Protein AF-0000000080983058 (afdb_homodimer)

Structure (mmCIF, N/CA/C/O backbone):
data_AF-0000000080983058-model_v1
#
loop_
_entity.id
_entity.type
_entity.pdbx_description
1 polymer Interleukin-17C
#
loop_
_atom_site.group_PDB
_atom_site.id
_atom_site.type_symbol
_atom_site.label_atom_id
_atom_site.label_alt_id
_atom_site.label_comp_id
_atom_site.label_asym_id
_atom_site.label_entity_id
_atom_site.label_seq_id
_atom_site.pdbx_PDB_ins_code
_atom_site.Cartn_x
_atom_site.Cartn_y
_atom_site.Cartn_z
_atom_site.occupancy
_atom_site.B_iso_or_equiv
_atom_site.auth_seq_id
_atom_site.auth_comp_id
_atom_site.auth_asym_id
_atom_site.auth_atom_id
_atom_site.pdbx_PDB_model_num
ATOM 1 N N . MET A 1 1 ? -6.723 19.328 11.695 1 56.16 1 MET A N 1
ATOM 2 C CA . MET A 1 1 ? -5.469 19.781 12.289 1 56.16 1 MET A CA 1
ATOM 3 C C . MET A 1 1 ? -5.215 21.25 11.945 1 56.16 1 MET A C 1
ATOM 5 O O . MET A 1 1 ? -5.34 21.656 10.789 1 56.16 1 MET A O 1
ATOM 9 N N . GLY A 1 2 ? -4.922 21.938 13.117 1 60.53 2 GLY A N 1
ATOM 10 C CA . GLY A 1 2 ? -4.457 23.312 13.102 1 60.53 2 GLY A CA 1
ATOM 11 C C . GLY A 1 2 ? -5.23 24.203 12.141 1 60.53 2 GLY A C 1
ATOM 12 O O . GLY A 1 2 ? -6.164 23.734 11.484 1 60.53 2 GLY A O 1
ATOM 13 N N . CYS A 1 3 ? -5.297 25.484 12.32 1 64.31 3 CYS A N 1
ATOM 14 C CA . CYS A 1 3 ? -5.867 26.484 11.422 1 64.31 3 CYS A CA 1
ATOM 15 C C . CYS A 1 3 ? -4.785 27.125 10.562 1 64.31 3 CYS A C 1
ATOM 17 O O . CYS A 1 3 ? -3.77 27.594 11.078 1 64.31 3 CYS A O 1
ATOM 19 N N . PHE A 1 4 ? -4.852 26.812 9.156 1 60.16 4 PHE A N 1
ATOM 20 C CA . PHE A 1 4 ? -3.838 27.25 8.211 1 60.16 4 PHE A CA 1
ATOM 21 C C . PHE A 1 4 ? -4.387 28.344 7.297 1 60.16 4 PHE A C 1
ATOM 23 O O . PHE A 1 4 ? -5.59 28.391 7.031 1 60.16 4 PHE A O 1
ATOM 30 N N . SER A 1 5 ? -3.377 29.328 7.23 1 56.16 5 SER A N 1
ATOM 31 C CA . SER A 1 5 ? -3.807 30.344 6.277 1 56.16 5 SER A CA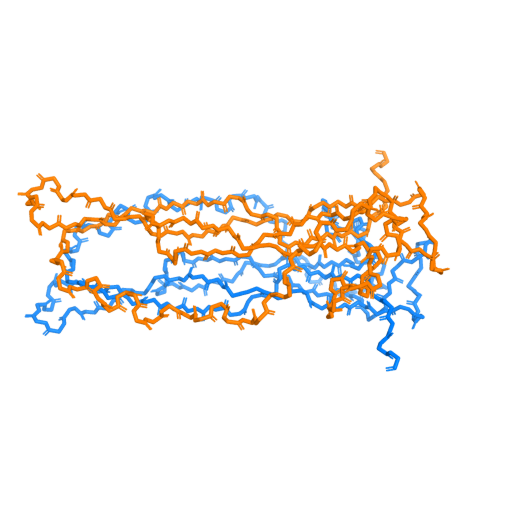 1
ATOM 32 C C . SER A 1 5 ? -3.83 29.797 4.855 1 56.16 5 SER A C 1
ATOM 34 O O . SER A 1 5 ? -3.125 28.828 4.543 1 56.16 5 SER A O 1
ATOM 36 N N . LYS A 1 6 ? -4.738 30.172 4.016 1 50.81 6 LYS A N 1
ATOM 37 C CA . LYS A 1 6 ? -4.977 29.812 2.621 1 50.81 6 LYS A CA 1
ATOM 38 C C . LYS A 1 6 ? -3.672 29.766 1.834 1 50.81 6 LYS A C 1
ATOM 40 O O . LYS A 1 6 ? -3.496 28.906 0.96 1 50.81 6 LYS A O 1
ATOM 45 N N . ALA A 1 7 ? -2.848 30.688 1.971 1 47.44 7 ALA A N 1
ATOM 46 C CA . ALA A 1 7 ? -1.615 30.766 1.191 1 47.44 7 ALA A CA 1
ATOM 47 C C . ALA A 1 7 ? -0.77 29.5 1.364 1 47.44 7 ALA A C 1
ATOM 49 O O . ALA A 1 7 ? -0.064 29.094 0.442 1 47.44 7 ALA A O 1
ATOM 50 N N . HIS A 1 8 ? -0.932 28.984 2.344 1 48.19 8 HIS A N 1
ATOM 51 C CA . HIS A 1 8 ? -0.098 27.828 2.666 1 48.19 8 HIS A CA 1
ATOM 52 C C . HIS A 1 8 ? -0.498 26.609 1.842 1 48.19 8 HIS A C 1
ATOM 54 O O . HIS A 1 8 ? 0.356 25.797 1.456 1 48.19 8 HIS A O 1
ATOM 60 N N . ASN A 1 9 ? -1.693 26.562 1.342 1 47.16 9 ASN A N 1
ATOM 61 C CA . ASN A 1 9 ? -2.219 25.438 0.566 1 47.16 9 ASN A CA 1
ATOM 62 C C . ASN A 1 9 ? -1.492 25.297 -0.768 1 47.16 9 ASN A C 1
ATOM 64 O O . ASN A 1 9 ? -1.333 24.188 -1.274 1 47.16 9 ASN A O 1
ATOM 68 N N . LYS A 1 10 ? -1.111 26.469 -1.245 1 45.97 10 LYS A N 1
ATOM 69 C CA . LYS A 1 10 ? -0.5 26.375 -2.568 1 45.97 10 LYS A CA 1
ATOM 70 C C . LYS A 1 10 ? 0.662 25.391 -2.57 1 45.97 10 LYS A C 1
ATOM 72 O O . LYS A 1 10 ? 0.903 24.703 -3.57 1 45.97 10 LYS A O 1
ATOM 77 N N . LEU A 1 11 ? 1.187 25.359 -1.518 1 44.47 11 LEU A N 1
ATOM 78 C CA . LEU A 1 11 ? 2.377 24.516 -1.507 1 44.47 11 LEU A CA 1
ATOM 79 C C . LEU A 1 11 ? 1.998 23.031 -1.449 1 44.47 11 LEU A C 1
ATOM 81 O O . LEU A 1 11 ? 2.645 22.203 -2.084 1 44.47 11 LEU A O 1
ATOM 85 N N . LEU A 1 12 ? 0.826 22.906 -0.839 1 50.78 12 LEU A N 1
ATOM 86 C CA . LEU A 1 12 ? 0.422 21.5 -0.797 1 50.78 12 LEU A CA 1
ATOM 87 C C . LEU A 1 12 ? 0.278 20.938 -2.205 1 50.78 12 LEU A C 1
ATOM 89 O O . LEU A 1 12 ? 0.634 19.781 -2.453 1 50.78 12 LEU A O 1
ATOM 93 N N . ASP A 1 13 ? -0.267 21.75 -3.021 1 45.47 13 ASP A N 1
ATOM 94 C CA . ASP A 1 13 ? -0.543 21.328 -4.391 1 45.47 13 ASP A CA 1
ATOM 95 C C . ASP A 1 13 ? 0.752 21.078 -5.16 1 45.47 13 ASP A C 1
ATOM 97 O O . ASP A 1 13 ? 0.791 20.25 -6.066 1 45.47 13 ASP A O 1
ATOM 101 N N . ALA A 1 14 ? 1.687 21.844 -4.797 1 42.19 14 ALA A N 1
ATOM 102 C CA . ALA A 1 14 ? 2.889 21.797 -5.625 1 42.19 14 ALA A CA 1
ATOM 103 C C . ALA A 1 14 ? 3.646 20.484 -5.438 1 42.19 14 ALA A C 1
ATOM 105 O O . ALA A 1 14 ? 4.398 20.078 -6.32 1 42.19 14 ALA A O 1
ATOM 106 N N . PHE A 1 15 ? 3.613 20.062 -4.406 1 43.03 15 PHE A N 1
ATOM 107 C CA . PHE A 1 15 ? 4.453 18.891 -4.219 1 43.03 15 PHE A CA 1
ATOM 108 C C . PHE A 1 15 ? 3.672 17.609 -4.516 1 43.03 15 PHE A C 1
ATOM 110 O O . PHE A 1 15 ? 4.066 16.531 -4.094 1 43.03 15 PHE A O 1
ATOM 117 N N . LEU A 1 16 ? 2.617 17.812 -5.246 1 45.28 16 LEU A N 1
ATOM 118 C CA . LEU A 1 16 ? 1.822 16.656 -5.648 1 45.28 16 LEU A CA 1
ATOM 119 C C . LEU A 1 16 ? 2.678 15.641 -6.402 1 45.28 16 LEU A C 1
ATOM 121 O O . LEU A 1 16 ? 3.287 15.969 -7.422 1 45.28 16 LEU A O 1
ATOM 125 N N . PRO A 1 17 ? 3.389 14.859 -5.848 1 42.59 17 PRO A N 1
ATOM 126 C CA . PRO A 1 17 ? 4.004 13.945 -6.805 1 42.59 17 PRO A CA 1
ATOM 127 C C . PRO A 1 17 ? 3.08 13.594 -7.969 1 42.59 17 PRO A C 1
ATOM 129 O O . PRO A 1 17 ? 1.857 13.562 -7.805 1 42.59 17 PRO A O 1
ATOM 132 N N . HIS A 1 18 ? 3.393 14.125 -9.125 1 38.09 18 HIS A N 1
ATOM 133 C CA . HIS A 1 18 ? 2.793 13.672 -10.383 1 38.09 18 HIS A CA 1
ATOM 134 C C . HIS A 1 18 ? 2.646 12.156 -10.406 1 38.09 18 HIS A C 1
ATOM 136 O O . HIS A 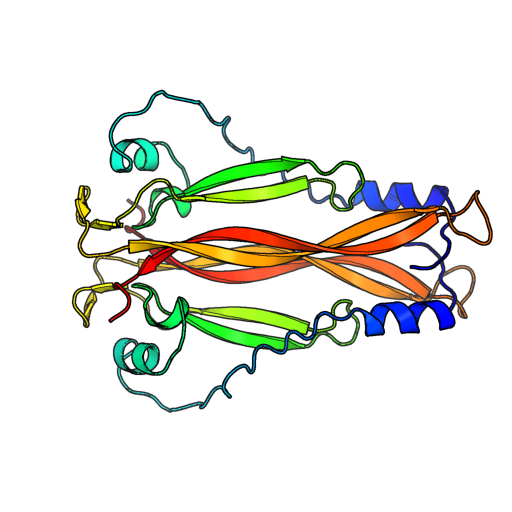1 18 ? 3.619 11.43 -10.188 1 38.09 18 HIS A O 1
ATOM 142 N N . ALA A 1 19 ? 1.569 11.703 -9.914 1 41.16 19 ALA A N 1
ATOM 143 C CA . ALA A 1 19 ? 1.213 10.336 -10.281 1 41.16 19 ALA A CA 1
ATOM 144 C C . ALA A 1 19 ? 1.606 10.039 -11.727 1 41.16 19 ALA A C 1
ATOM 146 O O . ALA A 1 19 ? 0.752 10.008 -12.617 1 41.16 19 ALA A O 1
ATOM 147 N N . GLY A 1 20 ? 2.605 10.758 -12.234 1 36.44 20 GLY A N 1
ATOM 148 C CA . GLY A 1 20 ? 2.736 10.727 -13.688 1 36.44 20 GLY A CA 1
ATOM 149 C C . GLY A 1 20 ? 2.949 9.336 -14.242 1 36.44 20 GLY A C 1
ATOM 150 O O . GLY A 1 20 ? 3.475 9.172 -15.344 1 36.44 20 GLY A O 1
ATOM 151 N N . HIS A 1 21 ? 3.033 8.344 -13.312 1 39.44 21 HIS A N 1
ATOM 152 C CA . HIS A 1 21 ? 3.266 7.312 -14.32 1 39.44 21 HIS A CA 1
ATOM 153 C C . HIS A 1 21 ? 2.08 7.195 -15.266 1 39.44 21 HIS A C 1
ATOM 155 O O . HIS A 1 21 ? 0.926 7.293 -14.844 1 39.44 21 HIS A O 1
ATOM 161 N N . PRO A 1 22 ? 2.285 7.574 -16.484 1 36.53 22 PRO A N 1
ATOM 162 C CA . PRO A 1 22 ? 1.248 7.414 -17.516 1 36.53 22 PRO A CA 1
ATOM 163 C C . PRO A 1 22 ? 0.438 6.133 -17.328 1 36.53 22 PRO A C 1
ATOM 165 O O . PRO A 1 22 ? 1.013 5.051 -17.172 1 36.53 22 PRO A O 1
ATOM 168 N N . HIS A 1 23 ? -0.626 6.285 -16.609 1 43.47 23 HIS A N 1
ATOM 169 C CA . HIS A 1 23 ? -1.515 5.133 -16.5 1 43.47 23 HIS A CA 1
ATOM 170 C C . HIS A 1 23 ? -2.104 4.77 -17.859 1 43.47 23 HIS A C 1
ATOM 172 O O . HIS A 1 23 ? -2.662 5.625 -18.547 1 43.47 23 HIS A O 1
ATOM 178 N N . PRO A 1 24 ? -1.69 3.846 -18.453 1 41.09 24 PRO A N 1
ATOM 179 C CA . PRO A 1 24 ? -2.449 3.568 -19.672 1 41.09 24 PRO A CA 1
ATOM 180 C C . PRO A 1 24 ? -3.955 3.518 -19.438 1 41.09 24 PRO A C 1
ATOM 182 O O . PRO A 1 24 ? -4.398 3.188 -18.328 1 41.09 24 PRO A O 1
ATOM 185 N N . LYS A 1 25 ? -4.758 4.348 -20.109 1 40.5 25 LYS A N 1
ATOM 186 C CA . LYS A 1 25 ? -6.211 4.352 -20.219 1 40.5 25 LYS A CA 1
ATOM 187 C C . LYS A 1 25 ? -6.781 2.947 -20.047 1 40.5 25 LYS A C 1
ATOM 189 O O . LYS A 1 25 ? -6.27 1.986 -20.625 1 40.5 25 LYS A O 1
ATOM 194 N N . ALA A 1 26 ? -7.637 2.877 -19.016 1 42.47 26 ALA A N 1
ATOM 195 C CA . ALA A 1 26 ? -8.414 1.647 -18.875 1 42.47 26 ALA A CA 1
ATOM 196 C C . ALA A 1 26 ? -9.117 1.297 -20.188 1 42.47 26 ALA A C 1
ATOM 198 O O . ALA A 1 26 ? -9.992 2.037 -20.641 1 42.47 26 ALA A O 1
ATOM 199 N N . THR A 1 27 ? -8.641 0.9 -21.172 1 40.28 27 THR A N 1
ATOM 200 C CA . THR A 1 27 ? -9.5 0.472 -22.266 1 40.28 27 THR A CA 1
ATOM 201 C C . THR A 1 27 ? -10.461 -0.623 -21.812 1 40.28 27 THR A C 1
ATOM 203 O O . THR A 1 27 ? -10.055 -1.554 -21.109 1 40.28 27 THR A O 1
ATOM 206 N N . GLY A 1 28 ? -11.719 -0.176 -21.312 1 39.56 28 GLY A N 1
ATOM 207 C CA . GLY A 1 28 ? -12.828 -1.09 -21.094 1 39.56 28 GLY A CA 1
ATOM 208 C C . GLY A 1 28 ? -12.836 -2.258 -22.062 1 39.56 28 GLY A C 1
ATOM 209 O O . GLY A 1 28 ? -13.734 -2.373 -22.906 1 39.56 28 GLY A O 1
ATOM 210 N N . HIS A 1 29 ? -11.852 -2.688 -22.531 1 41.66 29 HIS A N 1
ATOM 211 C CA . HIS A 1 29 ? -12.125 -3.74 -23.5 1 41.66 29 HIS A CA 1
ATOM 212 C C . HIS A 1 29 ? -13.023 -4.82 -22.906 1 41.66 29 HIS A C 1
ATOM 214 O O . HIS A 1 29 ? -12.953 -5.094 -21.703 1 41.66 29 HIS A O 1
ATOM 220 N N . SER A 1 30 ? -14.414 -4.996 -23.156 1 45.97 30 SER A N 1
ATOM 221 C CA . SER A 1 30 ? -15.18 -6.238 -23.109 1 45.97 30 SER A CA 1
ATOM 222 C C . SER A 1 30 ? -14.258 -7.453 -23.031 1 45.97 30 SER A C 1
ATOM 224 O O . SER A 1 30 ? -14.109 -8.195 -24 1 45.97 30 SER A O 1
ATOM 226 N N . ALA A 1 31 ? -13.266 -7.406 -22.516 1 49.81 31 ALA A N 1
ATOM 227 C CA . ALA A 1 31 ? -12.219 -8.414 -22.719 1 49.81 31 ALA A CA 1
ATOM 228 C C . ALA A 1 31 ? -12.75 -9.812 -22.438 1 49.81 31 ALA A C 1
ATOM 230 O O . ALA A 1 31 ? -13.719 -9.984 -21.688 1 49.81 31 ALA A O 1
ATOM 231 N N . ASP A 1 32 ? -12.242 -10.914 -23.109 1 61.97 32 ASP A N 1
ATOM 232 C CA . ASP A 1 32 ? -11.648 -12.242 -23.109 1 61.97 32 ASP A CA 1
ATOM 233 C C . ASP A 1 32 ? -11.18 -12.641 -21.703 1 61.97 32 ASP A C 1
ATOM 235 O O . ASP A 1 32 ? -11.25 -11.836 -20.781 1 61.97 32 ASP A O 1
ATOM 239 N N . SER A 1 33 ? -10.648 -13.734 -21.438 1 87.44 33 SER A N 1
ATOM 240 C CA . SER A 1 33 ? -10.148 -14.414 -20.25 1 87.44 33 SER A CA 1
ATOM 241 C C . SER A 1 33 ? -9.25 -13.5 -19.422 1 87.44 33 SER A C 1
ATOM 243 O O . SER A 1 33 ? -8.672 -12.547 -19.953 1 87.44 33 SER A O 1
ATOM 245 N N . CYS A 1 34 ? -9.453 -13.516 -18.078 1 92.25 34 CYS A N 1
ATOM 246 C CA . CYS A 1 34 ? -8.625 -12.695 -17.203 1 92.25 34 CYS A CA 1
ATOM 247 C C . CYS A 1 34 ? -7.152 -12.781 -17.594 1 92.25 34 CYS A C 1
ATOM 249 O O . CYS A 1 34 ? -6.414 -11.805 -17.484 1 92.25 34 CYS A O 1
ATOM 251 N N . GLU A 1 35 ? -6.855 -13.992 -18.156 1 89.5 35 GLU A N 1
ATOM 252 C CA . GLU A 1 35 ? -5.469 -14.141 -18.578 1 89.5 35 GLU A CA 1
ATOM 253 C C . GLU A 1 35 ? -5.16 -13.25 -19.781 1 89.5 35 GLU A C 1
ATOM 255 O O . GLU A 1 35 ? -4.066 -12.688 -19.891 1 89.5 35 GLU A O 1
ATOM 260 N N . LYS A 1 36 ? -6.094 -13.086 -20.688 1 90 36 LYS A N 1
ATOM 261 C CA . LYS A 1 36 ? -5.902 -12.195 -21.828 1 90 36 LYS A CA 1
ATOM 262 C C . LYS A 1 36 ? -5.832 -10.742 -21.375 1 90 36 LYS A C 1
ATOM 264 O O . LYS A 1 36 ? -5.023 -9.969 -21.906 1 90 36 LYS A O 1
ATOM 269 N N . ALA A 1 37 ? -6.715 -10.453 -20.438 1 89.44 37 ALA A N 1
ATOM 270 C CA . ALA A 1 37 ? -6.691 -9.094 -19.906 1 89.44 37 ALA A CA 1
ATOM 271 C C . ALA A 1 37 ? -5.34 -8.781 -19.266 1 89.44 37 ALA A C 1
ATOM 273 O O . ALA A 1 37 ? -4.824 -7.668 -19.406 1 89.44 37 ALA A O 1
ATOM 274 N N . ALA A 1 38 ? -4.742 -9.742 -18.625 1 91.12 38 ALA A N 1
ATOM 275 C CA . ALA A 1 38 ? -3.461 -9.555 -17.953 1 91.12 38 ALA A CA 1
ATOM 276 C C . ALA A 1 38 ? -2.35 -9.25 -18.953 1 91.12 38 ALA A C 1
ATOM 278 O O . ALA A 1 38 ? -1.418 -8.5 -18.656 1 91.12 38 ALA A O 1
ATOM 279 N N . GLN A 1 39 ? -2.457 -9.758 -20.062 1 88.81 39 GLN A N 1
ATOM 280 C CA . GLN A 1 39 ? -1.425 -9.609 -21.094 1 88.81 39 GLN A CA 1
ATOM 281 C C . GLN A 1 39 ? -1.348 -8.164 -21.578 1 88.81 39 GLN A C 1
ATOM 283 O O . GLN A 1 39 ? -0.325 -7.742 -22.125 1 88.81 39 GLN A O 1
ATOM 288 N N . SER A 1 40 ? -2.451 -7.48 -21.406 1 87.81 40 SER A N 1
ATOM 289 C CA . SER A 1 40 ? -2.49 -6.102 -21.875 1 87.81 40 SER A CA 1
ATOM 290 C C . SER A 1 40 ? -1.879 -5.152 -20.844 1 87.81 40 SER A C 1
ATOM 292 O O . SER A 1 40 ? -1.703 -3.963 -21.109 1 87.81 40 SER A O 1
ATOM 294 N N . LEU A 1 41 ? -1.64 -5.66 -19.734 1 87.38 41 LEU A N 1
ATOM 295 C CA . LEU A 1 41 ? -1.104 -4.824 -18.672 1 87.38 41 LEU A CA 1
ATOM 296 C C . LEU A 1 41 ? 0.421 -4.82 -18.688 1 87.38 41 LEU A C 1
ATOM 298 O O . LEU A 1 41 ? 1.038 -5.691 -19.312 1 87.38 41 LEU A O 1
ATOM 302 N N . SER A 1 42 ? 0.864 -3.742 -18.219 1 76.69 42 SER A N 1
ATOM 303 C CA . SER A 1 42 ? 2.309 -3.578 -18.109 1 76.69 42 SER A CA 1
ATOM 304 C C . SER A 1 42 ? 2.762 -3.711 -16.656 1 76.69 42 SER A C 1
ATOM 306 O O . SER A 1 42 ? 1.935 -3.742 -15.742 1 76.69 42 SER A O 1
ATOM 308 N N . HIS A 1 43 ? 4.039 -3.986 -16.531 1 86.06 43 HIS A N 1
ATOM 309 C CA . HIS A 1 43 ? 4.734 -3.957 -15.25 1 86.06 43 HIS A CA 1
ATOM 310 C C . HIS A 1 43 ? 4.391 -5.184 -14.406 1 86.06 43 HIS A C 1
ATOM 312 O O . HIS A 1 43 ? 4.297 -6.293 -14.93 1 86.06 43 HIS A O 1
ATOM 318 N N . ILE A 1 44 ? 4.461 -5.051 -13.164 1 93.31 44 ILE A N 1
ATOM 319 C CA . ILE A 1 44 ? 4.359 -6.145 -12.203 1 93.31 44 ILE A CA 1
ATOM 320 C C . ILE A 1 44 ? 2.928 -6.68 -12.18 1 93.31 44 ILE A C 1
ATOM 322 O O . ILE A 1 44 ? 2.711 -7.883 -12.039 1 93.31 44 ILE A O 1
ATOM 326 N N . SER A 1 45 ? 1.943 -5.852 -12.445 1 94.88 45 SER A N 1
ATOM 327 C CA . SER A 1 45 ? 0.539 -6.234 -12.344 1 94.88 45 SER A CA 1
ATOM 328 C C . SER A 1 45 ? 0.156 -7.215 -13.453 1 94.88 45 SER A C 1
ATOM 330 O O . SER A 1 45 ? -0.674 -8.102 -13.242 1 94.88 45 SER A O 1
ATOM 332 N N . GLY A 1 46 ? 0.767 -7.055 -14.578 1 94.12 46 GLY A N 1
ATOM 333 C CA . GLY A 1 46 ? 0.488 -7.922 -15.711 1 94.12 46 GLY A CA 1
ATOM 334 C C . GLY A 1 46 ? 1.253 -9.234 -15.664 1 94.12 46 GLY A C 1
ATOM 335 O O . GLY A 1 46 ? 0.811 -10.234 -16.219 1 94.12 46 GLY A O 1
ATOM 336 N N . ARG A 1 47 ? 2.344 -9.242 -15.078 1 95.88 47 ARG A N 1
ATOM 337 C CA . ARG A 1 47 ? 3.189 -10.43 -14.977 1 95.88 47 ARG A CA 1
ATOM 338 C C . ARG A 1 47 ? 2.809 -11.266 -13.758 1 95.88 47 ARG A C 1
ATOM 340 O O . ARG A 1 47 ? 3.248 -12.414 -13.625 1 95.88 47 ARG A O 1
ATOM 347 N N . SER A 1 48 ? 2.043 -10.688 -12.883 1 97.5 48 SER A N 1
ATOM 348 C CA . SER A 1 48 ? 1.645 -11.375 -11.656 1 97.5 48 SER A CA 1
ATOM 349 C C . SER A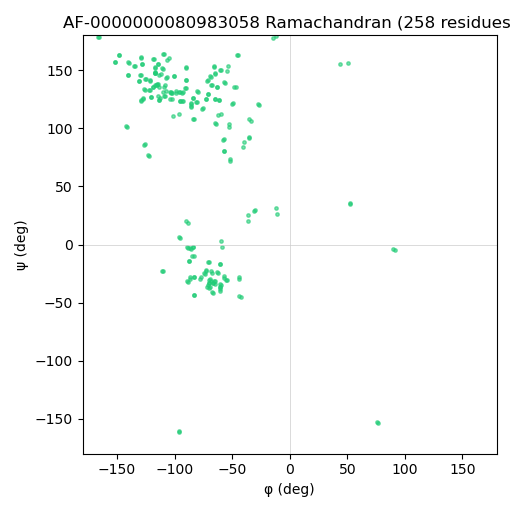 1 48 ? 0.771 -12.586 -11.953 1 97.5 48 SER A C 1
ATOM 351 O O . SER A 1 48 ? -0.027 -12.562 -12.891 1 97.5 48 SER A O 1
ATOM 353 N N . LEU A 1 49 ? 0.898 -13.625 -11.094 1 97.5 49 LEU A N 1
ATOM 354 C CA . LEU A 1 49 ? -0.005 -14.766 -11.195 1 97.5 49 LEU A CA 1
ATOM 355 C C . LEU A 1 49 ? -1.409 -14.391 -10.734 1 97.5 49 LEU A C 1
ATOM 357 O O . LEU A 1 49 ? -2.361 -15.141 -10.961 1 97.5 49 LEU A O 1
ATOM 361 N N . SER A 1 50 ? -1.552 -13.305 -10.078 1 97.75 50 SER A N 1
ATOM 362 C CA . SER A 1 50 ? -2.812 -12.656 -9.742 1 97.75 50 SER A CA 1
ATOM 363 C C . SER A 1 50 ? -2.854 -11.227 -10.273 1 97.75 50 SER A C 1
ATOM 365 O O . SER A 1 50 ? -2.736 -10.266 -9.5 1 97.75 50 SER A O 1
ATOM 367 N N . PRO A 1 51 ? -3.084 -11.102 -11.586 1 97.5 51 PRO A N 1
ATOM 368 C CA . PRO A 1 51 ? -2.986 -9.773 -12.195 1 97.5 51 PRO A CA 1
ATOM 369 C C . PRO A 1 51 ? -4.062 -8.82 -11.695 1 97.5 51 PRO A C 1
ATOM 371 O O . PRO A 1 51 ? -5.121 -9.258 -11.234 1 97.5 51 PRO A O 1
ATOM 374 N N . TRP A 1 52 ? -3.727 -7.543 -11.742 1 96.94 52 TRP A N 1
ATOM 375 C CA . TRP A 1 52 ? -4.68 -6.516 -11.336 1 96.94 52 TRP A CA 1
ATOM 376 C C . TRP A 1 52 ? -4.609 -5.309 -12.266 1 96.94 52 TRP A C 1
ATOM 378 O O . TRP A 1 52 ? -3.619 -5.117 -12.977 1 96.94 52 TRP A O 1
ATOM 388 N N . ARG A 1 53 ? -5.676 -4.656 -12.258 1 95.06 53 ARG A N 1
ATOM 389 C CA . ARG A 1 53 ? -5.746 -3.381 -12.961 1 95.06 53 ARG A CA 1
ATOM 390 C C . ARG A 1 53 ? -5.656 -2.209 -11.992 1 95.06 53 ARG A C 1
ATOM 392 O O . ARG A 1 53 ? -6.324 -2.199 -10.961 1 95.06 53 ARG A O 1
ATOM 399 N N . THR A 1 54 ? -4.77 -1.289 -12.328 1 93.12 54 THR A N 1
ATOM 400 C CA . THR A 1 54 ? -4.625 -0.093 -11.508 1 93.12 54 THR A CA 1
ATOM 401 C C . THR A 1 54 ? -5.445 1.059 -12.078 1 93.12 54 THR A C 1
ATOM 403 O O . THR A 1 54 ? -5.414 1.309 -13.289 1 93.12 54 THR A O 1
ATOM 406 N N . SER A 1 55 ? -6.188 1.684 -11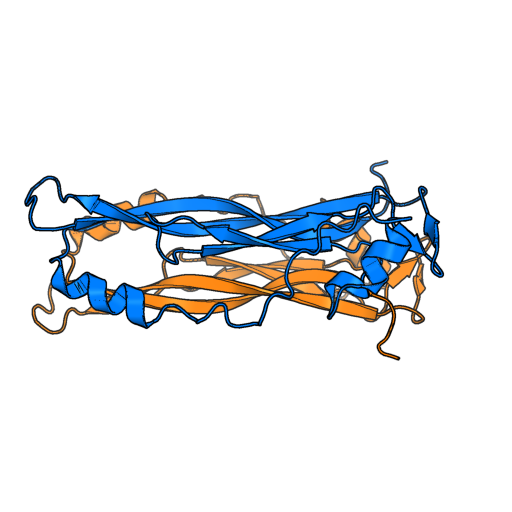.242 1 94.31 55 SER A N 1
ATOM 407 C CA . SER A 1 55 ? -6.93 2.879 -11.625 1 94.31 55 SER A CA 1
ATOM 408 C C . SER A 1 55 ? -6.664 4.031 -10.664 1 94.31 55 SER A C 1
ATOM 410 O O . SER A 1 55 ? -6.207 3.812 -9.539 1 94.31 55 SER A O 1
ATOM 412 N N . ILE A 1 56 ? -6.863 5.191 -11.203 1 93.62 56 ILE A N 1
ATOM 413 C CA . ILE A 1 56 ? -6.68 6.387 -10.391 1 93.62 56 ILE A CA 1
ATOM 414 C C . ILE A 1 56 ? -8.016 6.805 -9.781 1 93.62 56 ILE A C 1
ATOM 416 O O . ILE A 1 56 ? -9.016 6.938 -10.492 1 93.62 56 ILE A O 1
ATOM 420 N N . VAL A 1 57 ? -8.055 6.898 -8.484 1 93.19 57 VAL A N 1
ATOM 421 C CA . VAL A 1 57 ? -9.219 7.41 -7.777 1 93.19 57 VAL A CA 1
ATOM 422 C C . VAL A 1 57 ? -9 8.875 -7.41 1 93.19 57 VAL A C 1
ATOM 424 O O . VAL A 1 57 ? -7.961 9.234 -6.859 1 93.19 57 VAL A O 1
ATOM 427 N N . HIS A 1 58 ? -9.992 9.68 -7.707 1 90.88 58 HIS A N 1
ATOM 428 C CA . HIS A 1 58 ? -9.883 11.109 -7.445 1 90.88 58 HIS A CA 1
ATOM 429 C C . HIS A 1 58 ? -10.68 11.516 -6.211 1 90.88 58 HIS A C 1
ATOM 431 O O . HIS A 1 58 ? -11.852 11.133 -6.07 1 90.88 58 HIS A O 1
ATOM 437 N N . LYS A 1 59 ? -10 12.141 -5.305 1 86.06 59 LYS A N 1
ATOM 438 C CA . LYS A 1 59 ? -10.586 12.75 -4.113 1 86.06 59 LYS A CA 1
ATOM 439 C C . LYS A 1 59 ? -10.195 14.219 -4 1 86.06 59 LYS A C 1
ATOM 441 O O . LYS A 1 59 ? -9.273 14.57 -3.264 1 86.06 59 LYS A O 1
ATOM 446 N N . PRO A 1 60 ? -10.914 15.102 -4.609 1 83.5 60 PRO A N 1
ATOM 447 C CA . PRO A 1 60 ? -10.523 16.5 -4.723 1 83.5 60 PRO A CA 1
ATOM 448 C C . PRO A 1 60 ? -10.422 17.203 -3.369 1 83.5 60 PRO A C 1
ATOM 450 O O . PRO A 1 60 ? -9.727 18.219 -3.242 1 83.5 60 PRO A O 1
ATOM 453 N N . GLU A 1 61 ? -11.094 16.719 -2.377 1 80.69 61 GLU A N 1
ATOM 454 C CA . GLU A 1 61 ? -11.094 17.359 -1.063 1 80.69 61 GLU A CA 1
ATOM 455 C C . GLU A 1 61 ? -9.922 16.875 -0.218 1 80.69 61 GLU A C 1
ATOM 457 O O . GLU A 1 61 ? -9.711 17.375 0.894 1 80.69 61 GLU A O 1
ATOM 462 N N . MET A 1 62 ? -9.211 15.945 -0.841 1 80 62 MET A N 1
ATOM 463 C CA . MET A 1 62 ? -8.133 15.344 -0.071 1 80 62 MET A CA 1
ATOM 464 C C . MET A 1 62 ? -6.773 15.688 -0.677 1 80 62 MET A C 1
ATOM 466 O O . MET A 1 62 ? -6.699 16.188 -1.804 1 80 62 MET A O 1
ATOM 470 N N . TYR A 1 63 ? -5.797 15.625 0.253 1 75.94 63 TYR A N 1
ATOM 471 C CA . TYR A 1 63 ? -4.41 15.68 -0.2 1 75.94 63 TYR A CA 1
ATOM 472 C C . TYR A 1 63 ? -3.693 14.367 0.083 1 75.94 63 TYR A C 1
ATOM 474 O O . TYR A 1 63 ? -3.725 13.867 1.209 1 75.94 63 TYR A O 1
ATOM 482 N N . PRO A 1 64 ? -2.895 13.867 -0.83 1 80.88 64 PRO A N 1
ATOM 483 C CA . PRO A 1 64 ? -2.988 14.102 -2.273 1 80.88 64 PRO A CA 1
ATOM 484 C C . PRO A 1 64 ? -4.414 13.961 -2.801 1 80.88 64 PRO A C 1
ATOM 486 O O . PRO A 1 64 ? -5.266 13.359 -2.143 1 80.88 64 PRO A O 1
ATOM 489 N N . ARG A 1 65 ? -4.559 14.508 -3.986 1 83.94 65 ARG A N 1
ATOM 490 C CA . ARG A 1 65 ? -5.918 14.57 -4.512 1 83.94 65 ARG A CA 1
ATOM 491 C C . ARG A 1 65 ? -6.262 13.305 -5.289 1 83.94 65 ARG A C 1
ATOM 493 O O . ARG A 1 65 ? -7.336 13.211 -5.891 1 83.94 65 ARG A O 1
ATOM 500 N N . SER A 1 66 ? -5.387 12.484 -5.402 1 86.75 66 SER A N 1
ATOM 501 C CA . SER A 1 66 ? -5.656 11.219 -6.082 1 86.75 66 SER A CA 1
ATOM 502 C C . SER A 1 66 ? -4.75 10.109 -5.559 1 86.75 66 SER A C 1
ATOM 504 O O . SER A 1 66 ? -3.732 10.383 -4.918 1 86.75 66 SER A O 1
ATOM 506 N N . TYR A 1 67 ? -5.16 8.938 -5.715 1 88.69 67 TYR A N 1
ATOM 507 C CA . TYR A 1 67 ? -4.34 7.77 -5.41 1 88.69 67 TYR A CA 1
ATOM 508 C C . TYR A 1 67 ? -4.672 6.609 -6.344 1 88.69 67 TYR A C 1
ATOM 510 O O . TYR A 1 67 ? -5.723 6.609 -6.992 1 88.69 67 TYR A O 1
ATOM 518 N N . GLU A 1 68 ? -3.814 5.668 -6.391 1 92.31 68 GLU A N 1
ATOM 519 C CA . GLU A 1 68 ? -4.008 4.48 -7.215 1 92.31 68 GLU A CA 1
ATOM 520 C C . GLU A 1 68 ? -4.734 3.383 -6.441 1 92.31 68 GLU A C 1
ATOM 522 O O . GLU A 1 68 ? -4.473 3.18 -5.254 1 92.31 68 GLU A O 1
ATOM 527 N N . GLU A 1 69 ? -5.574 2.723 -7.129 1 95.62 69 GLU A N 1
ATOM 528 C CA . GLU A 1 69 ? -6.273 1.572 -6.57 1 95.62 69 GLU A CA 1
ATOM 529 C C . GLU A 1 69 ? -6.207 0.373 -7.512 1 95.62 69 GLU A C 1
ATOM 531 O O . GLU A 1 69 ? -6.324 0.527 -8.727 1 95.62 69 GLU A O 1
ATOM 536 N N . ALA A 1 70 ? -6.043 -0.78 -6.914 1 96 70 ALA A N 1
ATOM 537 C CA . ALA A 1 70 ? -5.941 -2.016 -7.684 1 96 70 ALA A CA 1
ATOM 538 C C . ALA A 1 70 ? -7.262 -2.779 -7.672 1 96 70 ALA A C 1
ATOM 540 O O . ALA A 1 70 ? -7.984 -2.766 -6.672 1 96 70 ALA A O 1
ATOM 541 N N . LYS A 1 71 ? -7.57 -3.43 -8.773 1 96.94 71 LYS A N 1
ATOM 542 C CA . LYS A 1 71 ? -8.672 -4.379 -8.891 1 96.94 71 LYS A CA 1
ATOM 543 C C . LYS A 1 71 ? -8.188 -5.711 -9.461 1 96.94 71 LYS A C 1
ATOM 545 O O . LYS A 1 71 ? -7.633 -5.75 -10.562 1 96.94 71 LYS A O 1
ATOM 550 N N . CYS A 1 72 ? -8.492 -6.773 -8.727 1 97.75 72 CYS A N 1
ATOM 551 C CA . CYS A 1 72 ? -8.07 -8.086 -9.195 1 97.75 72 CYS A CA 1
ATOM 552 C C . CYS A 1 72 ? -8.82 -8.484 -10.453 1 97.75 72 CYS A C 1
ATOM 554 O O . CYS A 1 72 ? -10.047 -8.336 -10.523 1 97.75 72 CYS A O 1
ATOM 556 N N . LEU A 1 73 ? -8.062 -9.047 -11.398 1 97.06 73 LEU A N 1
ATOM 557 C CA . LEU A 1 73 ? -8.664 -9.359 -12.688 1 97.06 73 LEU A CA 1
ATOM 558 C C . LEU A 1 73 ? -9.273 -10.758 -12.672 1 97.06 73 LEU A C 1
ATOM 560 O O . LEU A 1 73 ? -10.234 -11.031 -13.398 1 97.06 73 LEU A O 1
ATOM 564 N N . CYS A 1 74 ? -8.711 -11.688 -11.93 1 97.19 74 CYS A N 1
ATOM 565 C CA . CYS A 1 74 ? -9.109 -13.094 -11.93 1 97.19 74 CYS A CA 1
ATOM 566 C C . CYS A 1 74 ? -9.609 -13.523 -10.555 1 97.19 74 CYS A C 1
ATOM 568 O O . CYS A 1 74 ? -9.352 -12.852 -9.562 1 97.19 74 CYS A O 1
ATOM 570 N N . GLU A 1 75 ? -10.383 -14.617 -10.508 1 96.94 75 GLU A N 1
ATOM 571 C CA . GLU A 1 75 ? -10.766 -15.258 -9.258 1 96.94 75 GLU A CA 1
ATOM 572 C C . GLU A 1 75 ? -9.672 -16.203 -8.766 1 96.94 75 GLU A C 1
ATOM 574 O O . GLU A 1 75 ? -9.367 -16.25 -7.574 1 96.94 75 GLU A O 1
ATOM 579 N N . GLY A 1 76 ? -9.172 -16.938 -9.727 1 97.31 76 GLY A N 1
ATOM 580 C CA . GLY A 1 76 ? -8.039 -17.812 -9.461 1 97.31 76 GLY A CA 1
ATOM 581 C C . GLY A 1 76 ? -6.703 -17.188 -9.82 1 97.31 76 GLY A C 1
ATOM 582 O O . GLY A 1 76 ? -6.547 -15.961 -9.758 1 97.31 76 GLY A O 1
ATOM 583 N N . CYS A 1 77 ? -5.711 -18 -9.969 1 97.25 77 CYS A N 1
ATOM 584 C CA . CYS A 1 77 ? -4.383 -17.531 -10.344 1 97.25 77 CYS A CA 1
ATOM 585 C C . CYS A 1 77 ? -3.965 -18.109 -11.695 1 97.25 77 CYS A C 1
ATOM 587 O O . CYS A 1 77 ? -4.406 -19.188 -12.078 1 97.25 77 CYS A O 1
ATOM 589 N N . ILE A 1 78 ? -3.178 -17.281 -12.43 1 95.62 78 ILE A N 1
ATOM 590 C CA . ILE A 1 78 ? -2.701 -17.734 -13.734 1 95.62 78 ILE A CA 1
ATOM 591 C C . ILE A 1 78 ? -1.451 -18.594 -13.562 1 95.62 78 ILE A C 1
ATOM 593 O O . ILE A 1 78 ? -0.374 -18.078 -13.25 1 95.62 78 ILE A O 1
ATOM 597 N N . ILE A 1 79 ? -1.573 -19.812 -13.758 1 91.75 79 ILE A N 1
ATOM 598 C CA . ILE A 1 79 ? -0.479 -20.781 -13.688 1 91.75 79 ILE A CA 1
ATOM 599 C C . ILE A 1 79 ? -0.211 -21.359 -15.078 1 91.75 79 ILE A C 1
ATOM 601 O O . ILE A 1 79 ? -1.116 -21.906 -15.711 1 91.75 79 ILE A O 1
ATOM 605 N N . ASN A 1 80 ? 1.061 -21.219 -15.508 1 89.56 80 ASN A N 1
ATOM 606 C CA . ASN A 1 80 ? 1.43 -21.656 -16.844 1 89.56 80 ASN A CA 1
ATOM 607 C C . ASN A 1 80 ? 0.505 -21.062 -17.906 1 89.56 80 ASN A C 1
ATOM 609 O O . ASN A 1 80 ? 0.03 -21.781 -18.797 1 89.56 80 ASN A O 1
ATOM 613 N N . GLY A 1 81 ? 0.08 -19.859 -17.688 1 89.81 81 GLY A N 1
ATOM 614 C CA . GLY A 1 81 ? -0.616 -19.094 -18.703 1 89.81 81 GLY A CA 1
ATOM 615 C C . GLY A 1 81 ? -2.123 -19.266 -18.641 1 89.81 81 GLY A C 1
ATOM 616 O O . GLY A 1 81 ? -2.85 -18.625 -19.422 1 89.81 81 GLY A O 1
ATOM 617 N N . VAL A 1 82 ? -2.596 -20.156 -17.75 1 92.19 82 VAL A N 1
ATOM 618 C CA . VAL A 1 82 ? -4.031 -20.422 -17.672 1 92.19 82 VAL A CA 1
ATOM 619 C C . VAL A 1 82 ? -4.512 -20.203 -16.25 1 92.19 82 VAL A C 1
ATOM 621 O O . VAL A 1 82 ? -3.828 -20.578 -15.289 1 92.19 82 VAL A O 1
ATOM 624 N N . GLU A 1 83 ? -5.715 -19.656 -16.172 1 95.25 83 GLU A N 1
ATOM 625 C CA . GLU A 1 83 ? -6.273 -19.453 -14.844 1 95.25 83 GLU A CA 1
ATOM 626 C C . GLU A 1 83 ? -6.52 -20.781 -14.141 1 95.25 83 GLU A C 1
ATOM 628 O O . GLU A 1 83 ? -7.152 -21.688 -14.703 1 95.25 83 GLU A O 1
ATOM 633 N N . ASN A 1 84 ? -6.004 -20.938 -13.039 1 94.19 84 ASN A N 1
ATOM 634 C CA . ASN A 1 84 ? -6.141 -22.094 -12.148 1 94.19 84 ASN A CA 1
ATOM 635 C C . ASN A 1 84 ? -6.988 -21.766 -10.93 1 94.19 84 ASN A C 1
ATOM 637 O O . ASN A 1 84 ? -6.695 -20.812 -10.195 1 94.19 84 ASN A O 1
ATOM 641 N N . MET A 1 85 ? -8.016 -22.594 -10.664 1 95.81 85 MET A N 1
ATOM 642 C CA . MET A 1 85 ? -8.969 -22.281 -9.594 1 95.81 85 MET A CA 1
ATOM 643 C C . MET A 1 85 ? -8.594 -23 -8.305 1 95.81 85 MET A C 1
ATOM 645 O O . MET A 1 85 ? -9.336 -22.953 -7.324 1 95.81 85 MET A O 1
ATOM 649 N N . THR A 1 86 ? -7.438 -23.656 -8.328 1 95.12 86 THR A N 1
ATOM 650 C CA . THR A 1 86 ? -6.953 -24.281 -7.098 1 95.12 86 THR A CA 1
ATOM 651 C C . THR A 1 86 ? -6.414 -23.219 -6.141 1 95.12 86 THR A C 1
ATOM 653 O O . THR A 1 86 ? -6.281 -23.469 -4.941 1 95.12 86 THR A O 1
ATOM 656 N N . TYR A 1 87 ? -6.012 -22.109 -6.703 1 96.56 87 TYR A N 1
ATOM 657 C CA . TYR A 1 87 ? -5.562 -20.953 -5.938 1 96.56 87 TYR A CA 1
ATOM 658 C C . TYR A 1 87 ? -6.57 -19.812 -6.031 1 96.56 87 TYR A C 1
ATOM 660 O O . TYR A 1 87 ? -7.512 -19.875 -6.824 1 96.56 87 TYR A O 1
ATOM 668 N N . ASN A 1 88 ? -6.402 -18.859 -5.105 1 97.19 88 ASN A N 1
ATOM 669 C CA . ASN A 1 88 ? -7.305 -17.719 -5.082 1 97.19 88 ASN A CA 1
ATOM 670 C C . ASN A 1 88 ? -6.551 -16.406 -5.301 1 97.19 88 ASN A C 1
ATOM 672 O O . ASN A 1 88 ? -5.453 -16.219 -4.773 1 97.19 88 ASN A O 1
ATOM 676 N N . SER A 1 89 ? -7.094 -15.57 -6.117 1 98.12 89 SER A N 1
ATOM 677 C CA . SER A 1 89 ? -6.645 -14.188 -6.199 1 98.12 89 SER A CA 1
ATOM 678 C C . SER A 1 89 ? -7.34 -13.32 -5.156 1 98.12 89 SER A C 1
ATOM 680 O O . SER A 1 89 ? -8.57 -13.195 -5.156 1 98.12 89 SER A O 1
ATOM 682 N N . VAL A 1 90 ? -6.559 -12.734 -4.254 1 98.06 90 VAL A N 1
ATOM 683 C CA . VAL A 1 90 ? -7.125 -12.008 -3.125 1 98.06 90 VAL A CA 1
ATOM 684 C C . VAL A 1 90 ? -6.555 -10.586 -3.08 1 98.06 90 VAL A C 1
ATOM 686 O O . VAL A 1 90 ? -5.348 -10.398 -3.24 1 98.06 90 VAL A O 1
ATOM 689 N N . PRO A 1 91 ? -7.441 -9.617 -2.904 1 98 91 PRO A N 1
ATOM 690 C CA . PRO A 1 91 ? -6.945 -8.25 -2.781 1 98 91 PRO A CA 1
ATOM 691 C C . PRO A 1 91 ? -6.059 -8.047 -1.556 1 98 91 PRO A C 1
ATOM 693 O O . PRO A 1 91 ? -6.336 -8.602 -0.489 1 98 91 PRO A O 1
ATOM 696 N N . VAL A 1 92 ? -4.969 -7.363 -1.789 1 96.94 92 VAL A N 1
ATOM 697 C CA . VAL A 1 92 ? -4.129 -6.871 -0.7 1 96.94 92 VAL A CA 1
ATOM 698 C C . VAL A 1 92 ? -4.508 -5.43 -0.369 1 96.94 92 VAL A C 1
ATOM 700 O O . VAL A 1 92 ? -4.438 -4.551 -1.231 1 96.94 92 VAL A O 1
ATOM 703 N N . GLN A 1 93 ? -4.855 -5.23 0.872 1 94.81 93 GLN A N 1
ATOM 704 C CA . GLN A 1 93 ? -5.355 -3.908 1.239 1 94.81 93 GLN A CA 1
ATOM 705 C C . GLN A 1 93 ? -4.434 -3.236 2.256 1 94.81 93 GLN A C 1
ATOM 707 O O . GLN A 1 93 ? -3.803 -3.912 3.072 1 94.81 93 GLN A O 1
ATOM 712 N N . ARG A 1 94 ? -4.402 -1.912 2.131 1 91.44 94 ARG A N 1
ATOM 713 C CA . ARG A 1 94 ? -3.652 -1.065 3.055 1 91.44 94 ARG A CA 1
ATOM 714 C C . ARG A 1 94 ? -4.422 0.213 3.371 1 91.44 94 ARG A C 1
ATOM 716 O O . ARG A 1 94 ? -5.117 0.753 2.51 1 91.44 94 ARG A O 1
ATOM 723 N N . SER A 1 95 ? -4.242 0.651 4.602 1 87 95 SER A N 1
ATOM 724 C CA . SER A 1 95 ? -4.812 1.936 4.992 1 87 95 SER A CA 1
ATOM 725 C C . SER A 1 95 ? -3.875 3.088 4.648 1 87 95 SER A C 1
ATOM 727 O O . SER A 1 95 ? -2.74 3.135 5.129 1 87 95 SER A O 1
ATOM 729 N N . LEU A 1 96 ? -4.34 4.016 3.832 1 86.81 96 LEU A N 1
ATOM 730 C CA . LEU A 1 96 ? -3.543 5.172 3.441 1 86.81 96 LEU A CA 1
ATOM 731 C C . LEU A 1 96 ? -4.039 6.434 4.141 1 86.81 96 LEU A C 1
ATOM 733 O O . LEU A 1 96 ? -5.246 6.637 4.281 1 86.81 96 LEU A O 1
ATOM 737 N N . LEU A 1 97 ? -3.088 7.27 4.469 1 85.19 97 LEU A N 1
ATOM 738 C CA . LEU A 1 97 ? -3.395 8.539 5.105 1 85.19 97 LEU A CA 1
ATOM 739 C C . LEU A 1 97 ? -3.594 9.641 4.066 1 85.19 97 LEU A C 1
ATOM 741 O O . LEU A 1 97 ? -2.828 9.734 3.104 1 85.19 97 LEU A O 1
ATOM 745 N N . PHE A 1 98 ? -4.641 10.352 4.336 1 84.12 98 PHE A N 1
ATOM 746 C CA . PHE A 1 98 ? -4.906 11.547 3.547 1 84.12 98 PHE A CA 1
ATOM 747 C C . PHE A 1 98 ? -5.16 12.75 4.453 1 84.12 98 PHE A C 1
ATOM 749 O O . PHE A 1 98 ? -5.5 12.586 5.625 1 84.12 98 PHE A O 1
ATOM 756 N N . LEU A 1 99 ? -5.012 13.891 3.834 1 79.38 99 LEU A N 1
ATOM 757 C CA . LEU A 1 99 ? -5.309 15.133 4.531 1 79.38 99 LEU A CA 1
ATOM 758 C C . LEU A 1 99 ? -6.5 15.844 3.896 1 79.38 99 LEU A C 1
ATOM 760 O O . LEU A 1 99 ? -6.559 15.984 2.674 1 79.38 99 LEU A O 1
ATOM 764 N N . LYS A 1 100 ? -7.383 16.141 4.723 1 79.5 100 LYS A N 1
ATOM 765 C CA . LYS A 1 100 ? -8.539 16.922 4.301 1 79.5 100 LYS A CA 1
ATOM 766 C C . LYS A 1 100 ? -8.5 18.328 4.898 1 79.5 100 LYS A C 1
ATOM 768 O O . LYS A 1 100 ? -8.297 18.484 6.102 1 79.5 100 LYS A O 1
ATOM 773 N N . ARG A 1 101 ? -8.719 19.281 3.996 1 73.06 101 ARG A N 1
ATOM 774 C CA . ARG A 1 101 ? -8.781 20.672 4.461 1 73.06 101 ARG A CA 1
ATOM 775 C C . ARG A 1 101 ? -10.18 21 4.98 1 73.06 101 ARG A C 1
ATOM 777 O O . ARG A 1 101 ? -11.18 20.688 4.336 1 73.06 101 ARG A O 1
ATOM 784 N N . VAL A 1 102 ? -10.195 21.453 6.117 1 77.75 102 VAL A N 1
ATOM 785 C CA . VAL A 1 102 ? -11.461 21.891 6.695 1 77.75 102 VAL A CA 1
ATOM 786 C C . VAL A 1 102 ? -11.305 23.297 7.27 1 77.75 102 VAL A C 1
ATOM 788 O O . VAL A 1 102 ? -10.203 23.688 7.652 1 77.75 102 VAL A O 1
ATOM 791 N N . PRO A 1 103 ? -12.438 24.031 7.137 1 76 103 PRO A N 1
ATOM 792 C CA . PRO A 1 103 ? -12.367 25.359 7.746 1 76 103 PRO A CA 1
ATOM 793 C C . PRO A 1 103 ? -12.008 25.312 9.227 1 76 103 PRO A C 1
ATOM 795 O O . PRO A 1 103 ? -12.445 24.406 9.945 1 76 103 PRO A O 1
ATOM 798 N N . CYS A 1 104 ? -11.188 26.234 9.516 1 72.19 104 CYS A N 1
ATOM 799 C CA . CYS A 1 104 ? -10.852 26.344 10.93 1 72.19 104 CYS A CA 1
ATOM 800 C C . CYS A 1 104 ? -12.031 26.875 11.734 1 72.19 104 CYS A C 1
ATOM 802 O O . CYS A 1 104 ? -12.656 27.859 11.359 1 72.19 104 CYS A O 1
ATOM 804 N N . PRO A 1 105 ? -12.367 26.188 12.82 1 73.38 105 PRO A N 1
ATOM 805 C CA . PRO A 1 105 ? -13.508 26.641 13.617 1 73.38 105 PRO A CA 1
ATOM 806 C C . PRO A 1 105 ? -13.32 28.047 14.172 1 73.38 105 PRO A C 1
ATOM 808 O O . PRO A 1 105 ? -14.281 28.812 14.266 1 73.38 105 PRO A O 1
ATOM 811 N N . SER A 1 106 ? -12.078 28.406 14.5 1 74 106 SER A N 1
ATOM 812 C CA . SER A 1 106 ? -11.82 29.688 15.156 1 74 106 SER A CA 1
ATOM 813 C C . SER A 1 106 ? -11.648 30.812 14.133 1 74 106 SER A C 1
ATOM 815 O O . SER A 1 106 ? -11.82 31.984 14.461 1 74 106 SER A O 1
ATOM 817 N N . ASP A 1 107 ? -11.172 30.5 12.961 1 71.44 107 ASP A N 1
ATOM 818 C CA . ASP A 1 107 ? -10.93 31.484 11.898 1 71.44 107 ASP A CA 1
ATOM 819 C C . ASP A 1 107 ? -11.297 30.906 10.531 1 71.44 107 ASP A C 1
ATOM 821 O O . ASP A 1 107 ? -10.523 30.141 9.945 1 71.44 107 ASP A O 1
ATOM 825 N N . PRO A 1 108 ? -12.484 31.344 10.102 1 69.44 108 PRO A N 1
ATOM 826 C CA . PRO A 1 108 ? -12.969 30.781 8.844 1 69.44 108 PRO A CA 1
ATOM 827 C C . PRO A 1 108 ? -12.031 31.062 7.672 1 69.44 108 PRO A C 1
ATOM 829 O O . PRO A 1 108 ? -12.133 30.438 6.621 1 69.44 108 PRO A O 1
ATOM 832 N N . ASN A 1 109 ? -11.172 32 7.863 1 69.12 109 ASN A N 1
ATOM 833 C CA . ASN A 1 109 ? -10.234 32.344 6.793 1 69.12 109 ASN A CA 1
ATOM 834 C C . ASN A 1 109 ? -9.016 31.422 6.812 1 69.12 109 ASN A C 1
ATOM 836 O O . ASN A 1 109 ? -8.117 31.562 5.977 1 69.12 109 ASN A O 1
ATOM 840 N N . LYS A 1 110 ? -9.125 30.578 7.824 1 67.25 110 LYS A N 1
ATOM 841 C CA . LYS A 1 110 ? -8.039 29.609 7.961 1 67.25 110 LYS A CA 1
ATOM 842 C C . LYS A 1 110 ? -8.539 28.188 7.781 1 67.25 110 LYS A C 1
ATOM 844 O O . LYS A 1 110 ? -9.75 27.938 7.723 1 67.25 110 LYS A O 1
ATOM 849 N N . TYR A 1 111 ? -7.77 27.281 7.355 1 68.62 111 TYR A N 1
ATOM 850 C CA . TYR A 1 111 ? -8.164 25.891 7.18 1 68.62 111 TYR A CA 1
ATOM 851 C C . TYR A 1 111 ? -7.422 24.984 8.156 1 68.62 111 TYR A C 1
ATOM 853 O O . TYR A 1 111 ? -6.355 25.344 8.656 1 68.62 111 TYR A O 1
ATOM 861 N N . SER A 1 112 ? -8.156 24.016 8.531 1 70.69 112 SER A N 1
ATOM 862 C CA . SER A 1 112 ? -7.598 22.938 9.336 1 70.69 112 SER A CA 1
ATOM 863 C C . SER A 1 112 ? -7.516 21.641 8.531 1 70.69 112 SER A C 1
ATOM 865 O O . SER A 1 112 ? -8.125 21.516 7.465 1 70.69 112 SER A O 1
ATOM 867 N N . LEU A 1 113 ? -6.504 20.828 8.93 1 70 113 LEU A N 1
ATOM 868 C CA . LEU A 1 113 ? -6.352 19.547 8.258 1 70 113 LEU A CA 1
ATOM 869 C C . LEU A 1 113 ? -6.883 18.406 9.125 1 70 113 LEU A C 1
ATOM 871 O O . LEU A 1 113 ? -6.672 18.406 10.344 1 70 113 LEU A O 1
ATOM 875 N N . GLU A 1 114 ? -7.641 17.672 8.477 1 76.62 114 GLU A N 1
ATOM 876 C CA . GLU A 1 114 ? -8.133 16.469 9.117 1 76.62 114 GLU A CA 1
ATOM 877 C C . GLU A 1 114 ? -7.586 15.211 8.438 1 76.62 114 GLU A C 1
ATOM 879 O O . GLU A 1 114 ? -7.477 15.164 7.215 1 76.62 114 GLU A O 1
ATOM 884 N N . TYR A 1 115 ? -7.172 14.32 9.375 1 75.62 115 TYR A N 1
ATOM 885 C CA . TYR A 1 115 ? -6.637 13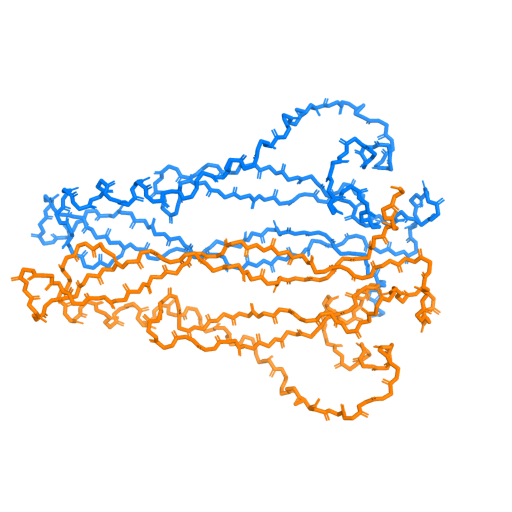.055 8.875 1 75.62 115 TYR A CA 1
ATOM 886 C C . TYR A 1 115 ? -7.762 12.102 8.5 1 75.62 115 TYR A C 1
ATOM 888 O O . TYR A 1 115 ? -8.75 11.977 9.227 1 75.62 115 TYR A O 1
ATOM 896 N N . GLU A 1 116 ? -7.555 11.594 7.34 1 83.62 116 GLU A N 1
ATOM 897 C CA . GLU A 1 116 ? -8.492 10.562 6.898 1 83.62 116 GLU A CA 1
ATOM 898 C C . GLU A 1 116 ? -7.754 9.32 6.406 1 83.62 116 GLU A C 1
ATOM 900 O O . GLU A 1 116 ? -6.852 9.414 5.574 1 83.62 116 GLU A O 1
ATOM 905 N N . HIS A 1 117 ? -8.117 8.211 7.047 1 84.31 117 HIS A N 1
ATOM 906 C CA . HIS A 1 117 ? -7.578 6.941 6.578 1 84.31 117 HIS A CA 1
ATOM 907 C C . HIS A 1 117 ? -8.516 6.277 5.578 1 84.31 117 HIS A C 1
ATOM 909 O O . HIS A 1 117 ? -9.719 6.172 5.828 1 84.31 117 HIS A O 1
ATOM 915 N N . VAL A 1 118 ? -7.895 5.895 4.512 1 88.75 118 VAL A N 1
ATOM 916 C CA . VAL A 1 118 ? -8.672 5.211 3.484 1 88.75 118 VAL A CA 1
ATOM 917 C C . VAL A 1 118 ? -8.102 3.818 3.238 1 88.75 118 VAL A C 1
ATOM 919 O O . VAL A 1 118 ? -6.895 3.666 3.025 1 88.75 118 VAL A O 1
ATOM 922 N N . LEU A 1 119 ? -9 2.777 3.324 1 92.69 119 LEU A N 1
ATOM 923 C CA . LEU A 1 119 ? -8.594 1.421 2.971 1 92.69 119 LEU A CA 1
ATOM 924 C C . LEU A 1 119 ? -8.508 1.258 1.458 1 92.69 119 LEU A C 1
ATOM 926 O O . LEU A 1 119 ? -9.508 1.413 0.753 1 92.69 119 LEU A O 1
ATOM 930 N N . VAL A 1 120 ? -7.336 0.995 1.006 1 93.5 120 VAL A N 1
ATOM 931 C CA . VAL A 1 120 ? -7.102 0.951 -0.434 1 93.5 120 VAL A CA 1
ATOM 932 C C . VAL A 1 120 ? -6.562 -0.421 -0.828 1 93.5 120 VAL A C 1
ATOM 934 O O . VAL A 1 120 ? -5.68 -0.964 -0.157 1 93.5 120 VAL A O 1
ATOM 937 N N . THR A 1 121 ? -7.145 -1.013 -1.893 1 96.88 121 THR A N 1
ATOM 938 C CA . THR A 1 121 ? -6.527 -2.18 -2.51 1 96.88 121 THR A CA 1
ATOM 939 C C . THR A 1 121 ? -5.277 -1.781 -3.291 1 96.88 121 THR A C 1
ATOM 941 O O . THR A 1 121 ? -5.348 -0.959 -4.207 1 96.88 121 THR A O 1
ATOM 944 N N . VAL A 1 122 ? -4.195 -2.443 -2.943 1 95.25 122 VAL A N 1
ATOM 945 C CA . VAL A 1 122 ? -2.939 -1.963 -3.508 1 95.25 122 VAL A CA 1
ATOM 946 C C . VAL A 1 122 ? -2.406 -2.975 -4.52 1 95.25 122 VAL A C 1
ATOM 948 O O . VAL A 1 122 ? -1.609 -2.627 -5.395 1 95.25 122 VAL A O 1
ATOM 951 N N . ALA A 1 123 ? -2.805 -4.176 -4.398 1 97.19 123 ALA A N 1
ATOM 952 C CA . ALA A 1 123 ? -2.408 -5.273 -5.277 1 97.19 123 ALA A CA 1
ATOM 953 C C . ALA A 1 123 ? -3.312 -6.488 -5.078 1 97.19 123 ALA A C 1
ATOM 955 O O . ALA A 1 123 ? -4.27 -6.438 -4.301 1 97.19 123 ALA A O 1
ATOM 956 N N . CYS A 1 124 ? -3.018 -7.48 -5.867 1 98.06 124 CYS A N 1
ATOM 957 C CA . CYS A 1 124 ? -3.617 -8.789 -5.652 1 98.06 124 CYS A CA 1
ATOM 958 C C . CYS A 1 124 ? -2.547 -9.852 -5.426 1 98.06 124 CYS A C 1
ATOM 960 O O . CYS A 1 124 ? -1.493 -9.82 -6.062 1 98.06 124 CYS A O 1
ATOM 962 N N . ALA A 1 125 ? -2.842 -10.727 -4.539 1 98.19 125 ALA A N 1
ATOM 963 C CA . ALA A 1 125 ? -1.912 -11.812 -4.246 1 98.19 125 ALA A CA 1
ATOM 964 C C . ALA A 1 125 ? -2.529 -13.164 -4.586 1 98.19 125 ALA A C 1
ATOM 966 O O . ALA A 1 125 ? -3.713 -13.398 -4.328 1 98.19 125 ALA A O 1
ATOM 967 N N . CYS A 1 126 ? -1.721 -14.008 -5.207 1 98.12 126 CYS A N 1
ATOM 968 C CA . CYS A 1 126 ? -2.115 -15.398 -5.41 1 98.12 126 CYS A CA 1
ATOM 969 C C . CYS A 1 126 ? -1.877 -16.219 -4.152 1 98.12 126 CYS A C 1
ATOM 971 O O . CYS A 1 126 ? -0.749 -16.312 -3.664 1 98.12 126 CYS A O 1
ATOM 973 N N . VAL A 1 127 ? -2.932 -16.859 -3.631 1 97.75 127 VAL A N 1
ATOM 974 C CA . VAL A 1 127 ? -2.818 -17.469 -2.312 1 97.75 127 VAL A CA 1
ATOM 975 C C . VAL A 1 127 ? -3.439 -18.859 -2.34 1 97.75 127 VAL A C 1
ATOM 977 O O . VAL A 1 127 ? -4.289 -19.156 -3.186 1 97.75 127 VAL A O 1
ATOM 980 N N . VAL A 1 128 ? -2.916 -19.672 -1.436 1 95.94 128 VAL A N 1
ATOM 981 C CA . VAL A 1 128 ? -3.58 -20.953 -1.191 1 95.94 128 VAL A CA 1
ATOM 982 C C . VAL A 1 128 ? -4.895 -20.719 -0.451 1 95.94 128 VAL A C 1
ATOM 984 O O . VAL A 1 128 ? -4.984 -19.844 0.407 1 95.94 128 VAL A O 1
ATOM 987 N N . PRO A 1 129 ? -5.938 -21.484 -0.811 1 93.75 129 PRO A N 1
ATOM 988 C CA . PRO A 1 129 ? -7.223 -21.312 -0.129 1 93.75 129 PRO A CA 1
ATOM 989 C C . PRO A 1 129 ? -7.133 -21.562 1.375 1 93.75 129 PRO A C 1
ATOM 991 O O . PRO A 1 129 ? -6.254 -22.297 1.828 1 93.75 129 PRO A O 1
ATOM 994 N N . ARG A 1 130 ? -8.086 -20.797 2.107 1 86.56 130 ARG A N 1
ATOM 995 C CA . ARG A 1 130 ? -8.172 -21.031 3.547 1 86.56 130 ARG A CA 1
ATOM 996 C C . ARG A 1 130 ? -8.562 -22.469 3.859 1 86.56 130 ARG A C 1
ATOM 998 O O . ARG A 1 130 ? -9.391 -23.047 3.162 1 86.56 130 ARG A O 1
ATOM 1005 N N . GLN A 1 131 ? -7.73 -23.156 4.656 1 69.25 131 GLN A N 1
ATOM 1006 C CA . GLN A 1 131 ? -8.102 -24.5 5.082 1 69.25 131 GLN A CA 1
ATOM 1007 C C . GLN A 1 131 ? -9.211 -24.453 6.125 1 69.25 131 GLN A C 1
ATOM 1009 O O . GLN A 1 131 ? -9.336 -23.484 6.875 1 69.25 131 GLN A O 1
ATOM 1014 N N . MET B 1 1 ? 3.951 22.719 5.746 1 57.03 1 MET B N 1
ATOM 1015 C CA . MET B 1 1 ? 2.611 23.297 5.66 1 57.03 1 MET B CA 1
ATOM 1016 C C . MET B 1 1 ? 2.217 23.953 6.984 1 57.03 1 MET B C 1
ATOM 1018 O O . MET B 1 1 ? 2.328 23.328 8.039 1 57.03 1 MET B O 1
ATOM 1022 N N . GLY B 1 2 ? 1.78 25.266 6.73 1 61.69 2 GLY B N 1
ATOM 1023 C CA . GLY B 1 2 ? 1.147 26.062 7.77 1 61.69 2 GLY B CA 1
ATOM 1024 C C . GLY B 1 2 ? 1.947 26.094 9.062 1 61.69 2 GLY B C 1
ATOM 1025 O O . GLY B 1 2 ? 3.029 25.516 9.141 1 61.69 2 GLY B O 1
ATOM 1026 N N . CYS B 1 3 ? 1.812 27.062 9.898 1 65.31 3 CYS B N 1
ATOM 1027 C CA . CYS B 1 3 ? 2.355 27.156 11.25 1 65.31 3 CYS B CA 1
ATOM 1028 C C . CYS B 1 3 ? 1.293 26.844 12.297 1 65.31 3 CYS B C 1
ATOM 1030 O O . CYS B 1 3 ? 0.214 27.438 12.289 1 65.31 3 CYS B O 1
ATOM 1032 N N . PHE B 1 4 ? 1.481 25.609 13 1 61.44 4 PHE B N 1
ATOM 1033 C CA . PHE B 1 4 ? 0.498 25.109 13.945 1 61.44 4 PHE B CA 1
ATOM 1034 C C . PHE B 1 4 ? 1.014 25.219 15.375 1 61.44 4 PHE B C 1
ATOM 1036 O O . PHE B 1 4 ? 2.223 25.188 15.609 1 61.44 4 PHE B O 1
ATOM 1043 N N . SER B 1 5 ? -0.095 25.703 16.125 1 57.75 5 SER B N 1
ATOM 1044 C CA . SER B 1 5 ? 0.3 25.719 17.531 1 57.75 5 SER B CA 1
ATOM 1045 C C . SER B 1 5 ? 0.458 24.312 18.094 1 57.75 5 SER B C 1
ATOM 1047 O O . SER B 1 5 ? -0.132 23.359 17.562 1 57.75 5 SER B O 1
ATOM 1049 N N . LYS B 1 6 ? 1.364 24.047 18.969 1 51.84 6 LYS B N 1
ATOM 1050 C CA . LYS B 1 6 ? 1.694 22.797 19.641 1 51.84 6 LYS B CA 1
ATOM 1051 C C . LYS B 1 6 ? 0.433 22.062 20.109 1 51.84 6 LYS B C 1
ATOM 1053 O O . LYS B 1 6 ? 0.361 20.844 20.047 1 51.84 6 LYS B O 1
ATOM 1058 N N . ALA B 1 7 ? -0.493 22.703 20.672 1 48.94 7 ALA B N 1
ATOM 1059 C CA . ALA B 1 7 ? -1.704 22.094 21.219 1 48.94 7 ALA B CA 1
ATOM 1060 C C . ALA B 1 7 ? -2.447 21.312 20.125 1 48.94 7 ALA B C 1
ATOM 1062 O O . ALA B 1 7 ? -3.076 20.297 20.406 1 48.94 7 ALA B O 1
ATOM 1063 N N . HIS B 1 8 ? -2.293 21.719 19.094 1 49.47 8 HIS B N 1
ATOM 1064 C CA . HIS B 1 8 ? -3.029 21.109 17.984 1 49.47 8 HIS B CA 1
ATOM 1065 C C . HIS B 1 8 ? -2.469 19.734 17.641 1 49.47 8 HIS B C 1
ATOM 1067 O O . HIS B 1 8 ? -3.221 18.812 17.297 1 49.47 8 HIS B O 1
ATOM 1073 N N . ASN B 1 9 ? -1.243 19.453 17.969 1 48.06 9 ASN B N 1
ATOM 1074 C CA . ASN B 1 9 ? -0.573 18.188 17.703 1 48.06 9 ASN B CA 1
ATOM 1075 C C . ASN B 1 9 ? -1.205 17.031 18.469 1 48.06 9 ASN B C 1
ATOM 1077 O O . ASN B 1 9 ? -1.244 15.898 17.984 1 48.06 9 ASN B O 1
ATOM 1081 N N . LYS B 1 10 ? -1.657 17.422 19.641 1 47.31 10 LYS B N 1
ATOM 1082 C CA . LYS B 1 10 ? -2.191 16.328 20.453 1 47.31 10 LYS B CA 1
ATOM 1083 C C . LYS B 1 10 ? -3.277 15.57 19.703 1 47.31 10 LYS B C 1
ATOM 1085 O O . LYS B 1 10 ? -3.41 14.352 19.875 1 47.31 10 LYS B O 1
ATOM 1090 N N . LEU B 1 11 ? -3.836 16.281 18.969 1 45.62 11 LEU B N 1
ATOM 1091 C CA . LEU B 1 11 ? -4.949 15.609 18.297 1 45.62 11 LEU B CA 1
ATOM 1092 C C . LEU B 1 11 ? -4.449 14.711 17.172 1 45.62 11 LEU B C 1
ATOM 1094 O O . LEU B 1 11 ? -4.98 13.617 16.969 1 45.62 11 LEU B O 1
ATOM 1098 N N . LEU B 1 12 ? -3.336 15.211 16.672 1 51.56 12 LEU B N 1
ATOM 1099 C CA . LEU B 1 12 ? -2.809 14.344 15.625 1 51.56 12 LEU B CA 1
ATOM 1100 C C . LEU B 1 12 ? -2.488 12.961 16.172 1 51.56 12 LEU B C 1
ATOM 1102 O O . LEU B 1 12 ? -2.703 11.953 15.492 1 51.56 12 LEU B O 1
ATOM 1106 N N . ASP B 1 13 ? -1.99 12.977 17.344 1 46.19 13 ASP B N 1
ATOM 1107 C CA . ASP B 1 13 ? -1.564 11.734 17.969 1 46.19 13 ASP B CA 1
ATOM 1108 C C . ASP B 1 13 ? -2.764 10.844 18.297 1 46.19 13 ASP B C 1
ATOM 1110 O O . ASP B 1 13 ? -2.646 9.617 18.297 1 46.19 13 ASP B O 1
ATOM 1114 N N . ALA B 1 14 ? -3.803 11.508 18.578 1 42.81 14 ALA B N 1
ATOM 1115 C CA . ALA B 1 14 ? -4.934 10.727 19.078 1 42.81 14 ALA B CA 1
ATOM 1116 C C . ALA B 1 14 ? -5.566 9.898 17.969 1 42.81 14 ALA B C 1
ATOM 1118 O O . ALA B 1 14 ? -6.195 8.867 18.234 1 42.81 14 ALA B O 1
ATOM 1119 N N . PHE B 1 15 ? -5.59 10.375 16.969 1 43.69 15 PHE B N 1
ATOM 1120 C CA . PHE B 1 15 ? -6.301 9.617 15.938 1 43.69 15 PHE B CA 1
ATOM 1121 C C . PHE B 1 15 ? -5.367 8.641 15.242 1 43.69 15 PHE B C 1
ATOM 1123 O O . PHE B 1 15 ? -5.668 8.164 14.141 1 43.69 15 PHE B O 1
ATOM 1130 N N . LEU B 1 16 ? -4.293 8.391 15.914 1 45.78 16 LEU B N 1
ATOM 1131 C CA . LEU B 1 16 ? -3.338 7.441 15.359 1 45.78 16 LEU B CA 1
ATOM 1132 C C . LEU B 1 16 ? -3.996 6.09 15.102 1 45.78 16 LEU B C 1
ATOM 1134 O O . LEU B 1 16 ? -4.566 5.488 16.016 1 45.78 16 LEU B O 1
ATOM 1138 N N . PRO B 1 17 ? -4.66 5.883 14.125 1 42.38 17 PRO B N 1
ATOM 1139 C CA . PRO B 1 17 ? -5.078 4.48 14.078 1 42.38 17 PRO B CA 1
ATOM 1140 C C . PRO B 1 17 ? -4.035 3.531 14.664 1 42.38 17 PRO B C 1
ATOM 1142 O O . PRO B 1 17 ? -2.834 3.801 14.578 1 42.38 17 PRO B O 1
ATOM 1145 N N . HIS B 1 18 ? -4.312 3.016 15.844 1 38 18 HIS B N 1
ATOM 1146 C CA . HIS B 1 18 ? -3.57 1.89 16.406 1 38 18 HIS B CA 1
ATOM 1147 C C . HIS B 1 18 ? -3.262 0.85 15.328 1 38 18 HIS B C 1
ATOM 1149 O O . HIS B 1 18 ? -4.168 0.36 14.648 1 38 18 HIS B O 1
ATOM 1155 N N . ALA B 1 19 ? -2.242 1.062 14.641 1 41.25 19 ALA B N 1
ATOM 1156 C CA . ALA B 1 19 ? -1.712 -0.081 13.906 1 41.25 19 ALA B CA 1
ATOM 1157 C C . ALA B 1 19 ? -1.871 -1.371 14.703 1 41.25 19 ALA B C 1
ATOM 1159 O O . ALA B 1 19 ? -0.93 -1.821 15.367 1 41.25 19 ALA B O 1
ATOM 1160 N N . GLY B 1 20 ? -2.791 -1.355 15.688 1 36.56 20 GLY B N 1
ATOM 1161 C CA . GLY B 1 20 ? -2.695 -2.418 16.672 1 36.56 20 GLY B CA 1
ATOM 1162 C C . GLY B 1 20 ? -2.818 -3.805 16.078 1 36.56 20 GLY B C 1
ATOM 1163 O O . GLY B 1 20 ? -3.236 -4.746 16.75 1 36.56 20 GLY B O 1
ATOM 1164 N N . HIS B 1 21 ? -2.932 -3.887 14.734 1 39.56 21 HIS B N 1
ATOM 1165 C CA . HIS B 1 21 ? -3.016 -5.344 14.719 1 39.56 21 HIS B CA 1
ATOM 1166 C C . HIS B 1 21 ? -1.771 -5.973 15.336 1 39.56 21 HIS B C 1
ATOM 1168 O O . HIS B 1 21 ? -0.658 -5.477 15.141 1 39.56 21 HIS B O 1
ATOM 1174 N N . PRO B 1 22 ? -1.938 -6.59 16.469 1 36.59 22 PRO B N 1
ATOM 1175 C CA . PRO B 1 22 ? -0.827 -7.312 17.094 1 36.59 22 PRO B CA 1
ATOM 1176 C C . PRO B 1 22 ? 0.092 -7.98 16.078 1 36.59 22 PRO B C 1
ATOM 1178 O O . PRO B 1 22 ? -0.384 -8.672 15.172 1 36.59 22 PRO B O 1
ATOM 1181 N N . HIS B 1 23 ? 1.103 -7.242 15.719 1 43.19 23 HIS B N 1
ATOM 1182 C CA . HIS B 1 23 ? 2.096 -7.863 14.844 1 43.19 23 HIS B CA 1
ATOM 1183 C C . HIS B 1 23 ? 2.807 -9.016 15.555 1 43.19 23 HIS B C 1
ATOM 1185 O O . HIS B 1 23 ? 3.311 -8.844 16.672 1 43.19 23 HIS B O 1
ATOM 1191 N N . PRO B 1 24 ? 2.527 -10.117 15.281 1 41.28 24 PRO B N 1
ATOM 1192 C CA . PRO B 1 24 ? 3.387 -11.086 15.969 1 41.28 24 PRO B CA 1
ATOM 1193 C C . PRO B 1 24 ? 4.871 -10.766 15.82 1 41.28 24 PRO B C 1
ATOM 1195 O O . PRO B 1 24 ? 5.281 -10.164 14.828 1 41.28 24 PRO B O 1
ATOM 1198 N N . LYS B 1 25 ? 5.602 -10.555 16.906 1 40.38 25 LYS B N 1
ATOM 1199 C CA . LYS B 1 25 ? 7.055 -10.461 17.047 1 40.38 25 LYS B CA 1
ATOM 1200 C C . LYS B 1 25 ? 7.762 -11.25 15.953 1 40.38 25 LYS B C 1
ATOM 1202 O O . LYS B 1 25 ? 7.395 -12.391 15.664 1 40.38 25 LYS B O 1
ATOM 1207 N N . ALA B 1 26 ? 8.539 -10.445 15.234 1 42.81 26 ALA B N 1
ATOM 1208 C CA . ALA B 1 26 ? 9.438 -11.117 14.297 1 42.81 26 ALA B CA 1
ATOM 1209 C C . ALA B 1 26 ? 10.25 -12.203 14.992 1 42.81 26 ALA B C 1
ATOM 1211 O O . ALA B 1 26 ? 11.055 -11.906 15.875 1 42.81 26 ALA B O 1
ATOM 1212 N N . THR B 1 27 ? 9.875 -13.219 15.344 1 39.94 27 THR B N 1
ATOM 1213 C CA . THR B 1 27 ? 10.844 -14.195 15.836 1 39.94 27 THR B CA 1
ATOM 1214 C C . THR B 1 27 ? 11.898 -14.492 14.773 1 39.94 27 THR B C 1
ATOM 1216 O O . THR B 1 27 ? 11.57 -14.695 13.602 1 39.94 27 THR B O 1
ATOM 1219 N N . GLY B 1 28 ? 13.055 -13.648 14.805 1 39.91 28 GLY B N 1
ATOM 1220 C CA . GLY B 1 28 ? 14.25 -13.992 14.047 1 39.91 28 GLY B CA 1
ATOM 1221 C C . GLY B 1 28 ? 14.445 -15.484 13.875 1 39.91 28 GLY B C 1
ATOM 1222 O O . GLY B 1 28 ? 15.383 -16.062 14.422 1 39.91 28 GLY B O 1
ATOM 1223 N N . HIS B 1 29 ? 13.555 -16.219 13.828 1 41.41 29 HIS B N 1
ATOM 1224 C CA . HIS B 1 29 ? 13.984 -17.609 13.758 1 41.41 29 HIS B CA 1
ATOM 1225 C C . HIS B 1 29 ? 14.977 -17.812 12.609 1 41.41 29 HIS B C 1
ATOM 1227 O O . HIS B 1 29 ? 14.891 -17.141 11.578 1 41.41 29 HIS B O 1
ATOM 1233 N N . SER B 1 30 ? 16.391 -17.906 12.742 1 45.84 30 SER B N 1
ATOM 1234 C CA . SER B 1 30 ? 17.297 -18.656 11.875 1 45.84 30 SER B CA 1
ATOM 1235 C C . SER B 1 30 ? 16.516 -19.578 10.93 1 45.84 30 SER B C 1
ATOM 1237 O O . SER B 1 30 ? 16.578 -20.797 11.062 1 45.84 30 SER B O 1
ATOM 1239 N N . ALA B 1 31 ? 15.453 -19.344 10.617 1 49.75 31 ALA B N 1
ATOM 1240 C CA . ALA B 1 31 ? 14.578 -20.359 10.031 1 49.75 31 ALA B CA 1
ATOM 1241 C C . ALA B 1 31 ? 15.234 -21.016 8.828 1 49.75 31 ALA B C 1
ATOM 1243 O O . ALA B 1 31 ? 16.125 -20.438 8.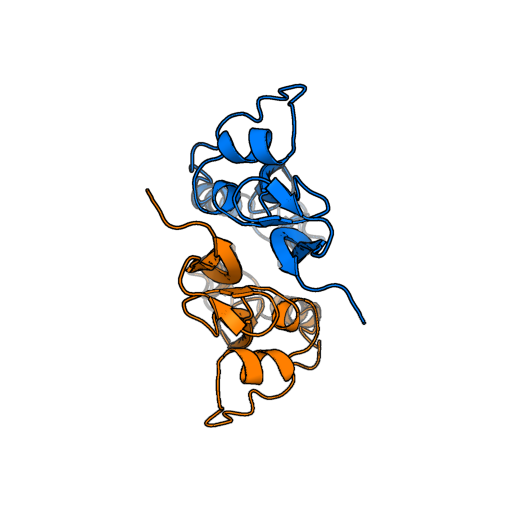203 1 49.75 31 ALA B O 1
ATOM 1244 N N . ASP B 1 32 ? 14.859 -22.312 8.477 1 61.38 32 ASP B N 1
ATOM 1245 C CA . ASP B 1 32 ? 14.422 -23.297 7.5 1 61.38 32 ASP B CA 1
ATOM 1246 C C . ASP B 1 32 ? 13.93 -22.641 6.219 1 61.38 32 ASP B C 1
ATOM 1248 O O . ASP B 1 32 ? 13.867 -21.406 6.137 1 61.38 32 ASP B O 1
ATOM 1252 N N . SER B 1 33 ? 13.539 -23.266 5.227 1 87.25 33 SER B N 1
ATOM 1253 C CA . SER B 1 33 ? 13.055 -22.953 3.885 1 87.25 33 SER B CA 1
ATOM 1254 C C . SER B 1 33 ? 12.016 -21.844 3.922 1 87.25 33 SER B C 1
ATOM 1256 O O . SER B 1 33 ? 11.352 -21.625 4.941 1 87.25 33 SER B O 1
ATOM 1258 N N . CYS B 1 34 ? 12.148 -20.859 2.98 1 92.12 34 CYS B N 1
ATOM 1259 C CA . CYS B 1 34 ? 11.18 -19.766 2.92 1 92.12 34 CYS B CA 1
ATOM 1260 C C . CYS B 1 34 ? 9.758 -20.297 3.053 1 92.12 34 CYS B C 1
ATOM 1262 O O . CYS B 1 34 ? 8.898 -19.641 3.629 1 92.12 34 CYS B O 1
ATOM 1264 N N . GLU B 1 35 ? 9.656 -21.578 2.584 1 89.62 35 GLU B N 1
ATOM 1265 C CA . GLU B 1 35 ? 8.32 -22.156 2.705 1 89.62 35 GLU B CA 1
ATOM 1266 C C . GLU B 1 35 ? 7.969 -22.422 4.164 1 89.62 35 GLU B C 1
ATOM 1268 O O . GLU B 1 35 ? 6.824 -22.234 4.574 1 89.62 35 GLU B O 1
ATOM 1273 N N . LYS B 1 36 ? 8.922 -22.844 4.961 1 89.81 36 LYS B N 1
ATOM 1274 C CA . LYS B 1 36 ? 8.688 -23.062 6.383 1 89.81 36 LYS B CA 1
ATOM 1275 C C . LYS B 1 36 ? 8.406 -21.734 7.102 1 89.81 36 LYS B C 1
ATOM 1277 O O . LYS B 1 36 ? 7.531 -21.672 7.973 1 89.81 36 LYS B O 1
ATOM 1282 N N . ALA B 1 37 ? 9.188 -20.766 6.703 1 89.25 37 ALA B N 1
ATOM 1283 C CA . ALA B 1 37 ? 8.961 -19.453 7.289 1 89.25 37 ALA B CA 1
ATOM 1284 C C . ALA B 1 37 ? 7.547 -18.953 6.988 1 89.25 37 ALA B C 1
ATOM 1286 O O . ALA B 1 37 ? 6.902 -18.344 7.852 1 89.25 37 ALA B O 1
ATOM 1287 N N . ALA B 1 38 ? 7.047 -19.234 5.824 1 91.12 38 ALA B N 1
ATOM 1288 C CA . ALA B 1 38 ? 5.719 -18.781 5.414 1 91.12 38 ALA B CA 1
ATOM 1289 C C . ALA B 1 38 ? 4.633 -19.438 6.27 1 91.12 38 ALA B C 1
ATOM 1291 O O . ALA B 1 38 ? 3.602 -18.812 6.543 1 91.12 38 ALA B O 1
ATOM 1292 N N . GLN B 1 39 ? 4.867 -20.562 6.688 1 88.94 39 GLN B N 1
ATOM 1293 C CA . GLN B 1 39 ? 3.881 -21.312 7.449 1 88.94 39 GLN B CA 1
ATOM 1294 C C . GLN B 1 39 ? 3.65 -20.688 8.82 1 88.94 39 GLN B C 1
ATOM 1296 O O . GLN B 1 39 ? 2.613 -20.922 9.453 1 88.94 39 GLN B O 1
ATOM 1301 N N . SER B 1 40 ? 4.641 -19.953 9.234 1 88.06 40 SER B N 1
ATOM 1302 C CA . SER B 1 40 ? 4.531 -19.344 10.555 1 88.06 40 SER B CA 1
ATOM 1303 C C . SER B 1 40 ? 3.76 -18.031 10.484 1 88.06 40 SER B C 1
ATOM 1305 O O . SER B 1 40 ? 3.457 -17.422 11.516 1 88.06 40 SER B O 1
ATOM 1307 N N . LEU B 1 41 ? 3.525 -17.609 9.344 1 87.5 41 LEU B N 1
ATOM 1308 C CA . LEU B 1 41 ? 2.842 -16.328 9.172 1 87.5 41 LEU B CA 1
ATOM 1309 C C . LEU B 1 41 ? 1.33 -16.531 9.109 1 87.5 41 LEU B C 1
ATOM 1311 O O . LEU B 1 41 ? 0.854 -17.641 8.883 1 87.5 41 LEU B O 1
ATOM 1315 N N . SER B 1 42 ? 0.725 -15.484 9.516 1 77.06 42 SER B N 1
ATOM 1316 C CA . SER B 1 42 ? -0.734 -15.461 9.484 1 77.06 42 SER B CA 1
ATOM 1317 C C . SER B 1 42 ? -1.246 -14.57 8.359 1 77.06 42 SER B C 1
ATOM 1319 O O . SER B 1 42 ? -0.474 -13.828 7.742 1 77.06 42 SER B O 1
ATOM 1321 N N . HIS B 1 43 ? -2.475 -14.844 8.008 1 86.38 43 HIS B N 1
ATOM 1322 C CA . HIS B 1 43 ? -3.229 -13.992 7.098 1 86.38 43 HIS B CA 1
ATOM 1323 C C . HIS B 1 43 ? -2.779 -14.203 5.656 1 86.38 43 HIS B C 1
ATOM 1325 O O . HIS B 1 43 ? -2.529 -15.336 5.234 1 86.38 43 HIS B O 1
ATOM 1331 N N . ILE B 1 44 ? -2.941 -13.234 4.875 1 93.44 44 ILE B N 1
ATOM 1332 C CA . ILE B 1 44 ? -2.75 -13.297 3.43 1 93.44 44 ILE B CA 1
ATOM 1333 C C . ILE B 1 44 ? -1.267 -13.469 3.111 1 93.44 44 ILE B C 1
ATOM 1335 O O . ILE B 1 44 ? -0.905 -14.172 2.166 1 93.44 44 ILE B O 1
ATOM 1339 N N . SER B 1 45 ? -0.388 -12.969 3.949 1 95 45 SER B N 1
ATOM 1340 C CA . SER B 1 45 ? 1.048 -12.984 3.688 1 95 45 SER B CA 1
ATOM 1341 C C . SER B 1 45 ? 1.606 -14.398 3.777 1 95 45 SER B C 1
ATOM 1343 O O . SER B 1 45 ? 2.533 -14.758 3.045 1 95 45 SER B O 1
ATOM 1345 N N . GLY B 1 46 ? 1.036 -15.18 4.637 1 94.31 46 GLY B N 1
ATOM 1346 C CA . GLY B 1 46 ? 1.481 -16.547 4.816 1 94.31 46 GLY B CA 1
ATOM 1347 C C . GLY B 1 46 ? 0.887 -17.516 3.801 1 94.31 46 GLY B C 1
ATOM 1348 O O . GLY B 1 46 ? 1.481 -18.547 3.492 1 94.31 46 GLY B O 1
ATOM 1349 N N . ARG B 1 47 ? -0.212 -17.234 3.326 1 96 47 ARG B N 1
ATOM 1350 C CA . ARG B 1 47 ? -0.906 -18.078 2.359 1 96 47 ARG B CA 1
ATOM 1351 C C . ARG B 1 47 ? -0.489 -17.734 0.933 1 96 47 ARG B C 1
ATOM 1353 O O . ARG B 1 47 ? -0.788 -18.484 -0.002 1 96 47 ARG B O 1
ATOM 1360 N N . SER B 1 48 ? 0.141 -16.625 0.776 1 97.5 48 SER B N 1
ATOM 1361 C CA . SER B 1 48 ? 0.557 -16.156 -0.544 1 97.5 48 SER B CA 1
ATOM 1362 C C . SER B 1 48 ? 1.589 -17.094 -1.158 1 97.5 48 SER B C 1
ATOM 1364 O O . SER B 1 48 ? 2.43 -17.656 -0.448 1 97.5 48 SER B O 1
ATOM 1366 N N . LEU B 1 49 ? 1.546 -17.219 -2.508 1 97.5 49 LEU B N 1
ATOM 1367 C CA . LEU B 1 49 ? 2.588 -17.953 -3.205 1 97.5 49 LEU B CA 1
ATOM 1368 C C . LEU B 1 49 ? 3.91 -17.203 -3.178 1 97.5 49 LEU B C 1
ATOM 1370 O O . LEU B 1 49 ? 4.957 -17.766 -3.506 1 97.5 49 LEU B O 1
ATOM 1374 N N . SER B 1 50 ? 3.887 -15.969 -2.855 1 97.81 50 SER B N 1
ATOM 1375 C CA . SER B 1 50 ? 5.039 -15.117 -2.557 1 97.81 50 SER B CA 1
ATOM 1376 C C . SER B 1 50 ? 4.926 -14.508 -1.164 1 97.81 50 SER B C 1
ATOM 1378 O O . SER B 1 50 ? 4.652 -13.312 -1.025 1 97.81 50 SER B O 1
ATOM 1380 N N . PRO B 1 51 ? 5.207 -15.344 -0.15 1 97.5 51 PRO B N 1
ATOM 1381 C CA . PRO B 1 51 ? 4.977 -14.875 1.219 1 97.5 51 PRO B CA 1
ATOM 1382 C C . PRO B 1 51 ? 5.898 -13.719 1.614 1 97.5 51 PRO B C 1
ATOM 1384 O O . PRO B 1 51 ? 6.977 -13.562 1.038 1 97.5 51 PRO B O 1
ATOM 1387 N N . TRP B 1 52 ? 5.402 -12.93 2.553 1 96.94 52 TRP B N 1
ATOM 1388 C CA . TRP B 1 52 ? 6.199 -11.82 3.055 1 96.94 52 TRP B CA 1
ATOM 1389 C C . TRP B 1 52 ? 6.027 -11.664 4.562 1 96.94 52 TRP B C 1
ATOM 1391 O O . TRP B 1 52 ? 5.059 -12.164 5.137 1 96.94 52 TRP B O 1
ATOM 1401 N N . ARG B 1 53 ? 7 -11.07 5.078 1 95.12 53 ARG B N 1
ATOM 1402 C CA . ARG B 1 53 ? 6.945 -10.695 6.488 1 95.12 53 ARG B CA 1
ATOM 1403 C C . ARG B 1 53 ? 6.668 -9.203 6.645 1 95.12 53 ARG B C 1
ATOM 1405 O O . ARG B 1 53 ? 7.285 -8.375 5.965 1 95.12 53 ARG B O 1
ATOM 1412 N N . THR B 1 54 ? 5.691 -8.914 7.484 1 93 54 THR B N 1
ATOM 1413 C CA . THR B 1 54 ? 5.371 -7.516 7.762 1 93 54 THR B CA 1
ATOM 1414 C C . THR B 1 54 ? 6.074 -7.043 9.031 1 93 54 THR B C 1
ATOM 1416 O O . THR B 1 54 ? 6.074 -7.742 10.047 1 93 54 THR B O 1
ATOM 1419 N N . SER B 1 55 ? 6.699 -5.918 8.93 1 94.25 55 SER B N 1
ATOM 1420 C CA . SER B 1 55 ? 7.312 -5.289 10.094 1 94.25 55 SER B CA 1
ATOM 1421 C C . SER B 1 55 ? 6.867 -3.838 10.234 1 94.25 55 SER B C 1
ATOM 1423 O O . SER B 1 55 ? 6.383 -3.234 9.273 1 94.25 55 SER B O 1
ATOM 1425 N N . ILE B 1 56 ? 6.949 -3.395 11.461 1 93.44 56 ILE B N 1
ATOM 1426 C CA . ILE B 1 56 ? 6.582 -2.01 11.742 1 93.44 56 ILE B CA 1
ATOM 1427 C C . ILE B 1 56 ? 7.824 -1.125 11.68 1 93.44 56 ILE B C 1
ATOM 1429 O O . ILE B 1 56 ? 8.844 -1.427 12.312 1 93.44 56 ILE B O 1
ATOM 1433 N N . VAL B 1 57 ? 7.785 -0.138 10.852 1 92.88 57 VAL B N 1
ATOM 1434 C CA . VAL B 1 57 ? 8.844 0.864 10.781 1 92.88 57 VAL B CA 1
ATOM 1435 C C . VAL B 1 57 ? 8.43 2.107 11.562 1 92.88 57 VAL B C 1
ATOM 1437 O O . VAL B 1 57 ? 7.328 2.629 11.383 1 92.88 57 VAL B O 1
ATOM 1440 N N . HIS B 1 58 ? 9.32 2.562 12.414 1 90.62 58 HIS B N 1
ATOM 1441 C CA . HIS B 1 58 ? 9.023 3.719 13.25 1 90.62 58 HIS B CA 1
ATOM 1442 C C . HIS B 1 58 ? 9.695 4.977 12.711 1 90.62 58 HIS B C 1
ATOM 1444 O O . HIS B 1 58 ? 10.891 4.957 12.391 1 90.62 58 HIS B O 1
ATOM 1450 N N . LYS B 1 59 ? 8.898 5.965 12.5 1 85.88 59 LYS B N 1
ATOM 1451 C CA . LYS B 1 59 ? 9.344 7.305 12.133 1 85.88 59 LYS B CA 1
ATOM 1452 C C . LYS B 1 59 ? 8.773 8.359 13.078 1 85.88 59 LYS B C 1
ATOM 1454 O O . LYS B 1 59 ? 7.785 9.016 12.758 1 85.88 59 LYS B O 1
ATOM 1459 N N . PRO B 1 60 ? 9.398 8.609 14.172 1 83.19 60 PRO B N 1
ATOM 1460 C CA . PRO B 1 60 ? 8.852 9.453 15.234 1 83.19 60 PRO B CA 1
ATOM 1461 C C . PRO B 1 60 ? 8.602 10.891 14.781 1 83.19 60 PRO B C 1
ATOM 1463 O O . PRO B 1 60 ? 7.793 11.602 15.383 1 83.19 60 PRO B O 1
ATOM 1466 N N . GLU B 1 61 ? 9.281 11.352 13.781 1 80.56 61 GLU B N 1
ATOM 1467 C CA . GLU B 1 61 ? 9.148 12.727 13.32 1 80.56 61 GLU B CA 1
ATOM 1468 C C . GLU B 1 61 ? 8 12.867 12.328 1 80.56 61 GLU B C 1
ATOM 1470 O O . GLU B 1 61 ? 7.684 13.969 11.883 1 80.56 61 GLU B O 1
ATOM 1475 N N . MET B 1 62 ? 7.441 11.688 12.062 1 80 62 MET B N 1
ATOM 1476 C CA . MET B 1 62 ? 6.402 11.688 11.039 1 80 62 MET B CA 1
ATOM 1477 C C . MET B 1 62 ? 5.047 11.336 11.641 1 80 62 MET B C 1
ATOM 1479 O O . MET B 1 62 ? 4.969 10.875 12.781 1 80 62 MET B O 1
ATOM 1483 N N . TYR B 1 63 ? 4.043 11.836 10.891 1 76 63 TYR B N 1
ATOM 1484 C CA . TYR B 1 63 ? 2.686 11.383 11.18 1 76 63 TYR B CA 1
ATOM 1485 C C . TYR B 1 63 ? 2.105 10.602 10.008 1 76 63 TYR B C 1
ATOM 1487 O O . TYR B 1 63 ? 2.135 11.07 8.867 1 76 63 TYR B O 1
ATOM 1495 N N . PRO B 1 64 ? 1.407 9.508 10.25 1 80.44 64 PRO B N 1
ATOM 1496 C CA . PRO B 1 64 ? 1.548 8.648 11.422 1 80.44 64 PRO B CA 1
ATOM 1497 C C . PRO B 1 64 ? 3.006 8.352 11.766 1 80.44 64 PRO B C 1
ATOM 1499 O O . PRO B 1 64 ? 3.889 8.523 10.922 1 80.44 64 PRO B O 1
ATOM 1502 N N . ARG B 1 65 ? 3.156 7.891 12.992 1 83.56 65 ARG B N 1
ATOM 1503 C CA . ARG B 1 65 ? 4.523 7.727 13.469 1 83.56 65 ARG B CA 1
ATOM 1504 C C . ARG B 1 65 ? 5.062 6.34 13.133 1 83.56 65 ARG B C 1
ATOM 1506 O O . ARG B 1 65 ? 6.164 5.977 13.547 1 83.56 65 ARG B O 1
ATOM 1513 N N . SER B 1 66 ? 4.309 5.586 12.586 1 86.44 66 SER B N 1
ATOM 1514 C CA . SER B 1 66 ? 4.766 4.266 12.164 1 86.44 66 SER B CA 1
ATOM 1515 C C . SER B 1 66 ? 3.977 3.766 10.953 1 86.44 66 SER B C 1
ATOM 1517 O O . SER B 1 66 ? 2.9 4.285 10.656 1 86.44 66 SER B O 1
ATOM 1519 N N . TYR B 1 67 ? 4.527 2.898 10.242 1 88.44 67 TYR B N 1
ATOM 1520 C CA . TYR B 1 67 ? 3.838 2.215 9.156 1 88.44 67 TYR B CA 1
ATOM 1521 C C . TYR B 1 67 ? 4.355 0.79 8.992 1 88.44 67 TYR B C 1
ATOM 1523 O O . TYR B 1 67 ? 5.426 0.449 9.5 1 88.44 67 TYR B O 1
ATOM 1531 N N . GLU B 1 68 ? 3.607 0.012 8.305 1 92.19 68 GLU B N 1
ATOM 1532 C CA . GLU B 1 68 ? 3.982 -1.373 8.039 1 92.19 68 GLU B CA 1
ATOM 1533 C C . GLU B 1 68 ? 4.789 -1.49 6.75 1 92.19 68 GLU B C 1
ATOM 1535 O O . GLU B 1 68 ? 4.492 -0.814 5.762 1 92.19 68 GLU B O 1
ATOM 1540 N N . GLU B 1 69 ? 5.742 -2.33 6.793 1 95.56 69 GLU B N 1
ATOM 1541 C CA . GLU B 1 69 ? 6.547 -2.637 5.613 1 95.56 69 GLU B CA 1
ATOM 1542 C C . GLU B 1 69 ? 6.672 -4.145 5.406 1 95.56 69 GLU B C 1
ATOM 1544 O O . GLU B 1 69 ? 6.836 -4.895 6.371 1 95.56 69 GLU B O 1
ATOM 1549 N N . ALA B 1 70 ? 6.605 -4.531 4.16 1 95.88 70 ALA B N 1
ATOM 1550 C CA . ALA B 1 70 ? 6.695 -5.945 3.805 1 95.88 70 ALA B CA 1
ATOM 1551 C C . ALA B 1 70 ? 8.102 -6.301 3.316 1 95.88 70 ALA B C 1
ATOM 1553 O O . ALA B 1 70 ? 8.758 -5.488 2.664 1 95.88 70 ALA B O 1
ATOM 1554 N N . LYS B 1 71 ? 8.547 -7.508 3.631 1 96.94 71 LYS B N 1
ATOM 1555 C CA . LYS B 1 71 ? 9.766 -8.109 3.086 1 96.94 71 LYS B CA 1
ATOM 1556 C C . LYS B 1 71 ? 9.477 -9.492 2.508 1 96.94 71 LYS B C 1
ATOM 1558 O O . LYS B 1 71 ? 8.992 -10.375 3.215 1 96.94 71 LYS B O 1
ATOM 1563 N N . CYS B 1 72 ? 9.859 -9.648 1.246 1 97.75 72 CYS B N 1
ATOM 1564 C CA . CYS B 1 72 ? 9.633 -10.938 0.607 1 97.75 72 CYS B CA 1
ATOM 1565 C C . CYS B 1 72 ? 10.5 -12.016 1.239 1 97.75 72 CYS B C 1
ATOM 1567 O O . CYS B 1 72 ? 11.695 -11.812 1.456 1 97.75 72 CYS B O 1
ATOM 1569 N N . LEU B 1 73 ? 9.875 -13.172 1.452 1 97.06 73 LEU B N 1
ATOM 1570 C CA . LEU B 1 73 ? 10.586 -14.234 2.158 1 97.06 73 LEU B CA 1
ATOM 1571 C C . LEU B 1 73 ? 11.359 -15.117 1.182 1 97.06 73 LEU B C 1
ATOM 1573 O O . LEU B 1 73 ? 12.375 -15.711 1.547 1 97.06 73 LEU B O 1
ATOM 1577 N N . CYS B 1 74 ? 10.867 -15.289 -0.044 1 97.19 74 CYS B N 1
ATOM 1578 C CA . CYS B 1 74 ? 11.445 -16.203 -1.022 1 97.19 74 CYS B CA 1
ATOM 1579 C C . CYS B 1 74 ? 11.914 -15.453 -2.262 1 97.19 74 CYS B C 1
ATOM 1581 O O . CYS B 1 74 ? 11.516 -14.312 -2.494 1 97.19 74 CYS B O 1
ATOM 1583 N N . GLU B 1 75 ? 12.828 -16.078 -3.027 1 96.94 75 GLU B N 1
ATOM 1584 C CA . GLU B 1 75 ? 13.219 -15.57 -4.344 1 96.94 75 GLU B CA 1
ATOM 1585 C C . GLU B 1 75 ? 12.227 -16.016 -5.418 1 96.94 75 GLU B C 1
ATOM 1587 O O . GLU B 1 75 ? 11.867 -15.227 -6.293 1 96.94 75 GLU B O 1
ATOM 1592 N N . GLY B 1 76 ? 11.875 -17.266 -5.297 1 97.25 76 GLY B N 1
ATOM 1593 C CA . GLY B 1 76 ? 10.852 -17.812 -6.168 1 97.25 76 GLY B CA 1
ATOM 1594 C C . GLY B 1 76 ? 9.469 -17.797 -5.539 1 97.25 76 GLY B C 1
ATOM 1595 O O . GLY B 1 76 ? 9.156 -16.938 -4.727 1 97.25 76 GLY B O 1
ATOM 1596 N N . CYS B 1 77 ? 8.602 -18.594 -6.062 1 97.25 77 CYS B N 1
ATOM 1597 C CA . CYS B 1 77 ? 7.242 -18.703 -5.535 1 97.25 77 CYS B CA 1
ATOM 1598 C C . CYS B 1 77 ? 6.973 -20.109 -5.02 1 97.25 77 CYS B C 1
ATOM 1600 O O . CYS B 1 77 ? 7.566 -21.078 -5.504 1 97.25 77 CYS B O 1
ATOM 1602 N N . ILE B 1 78 ? 6.129 -20.172 -3.979 1 95.69 78 ILE B N 1
ATOM 1603 C CA . ILE B 1 78 ? 5.777 -21.469 -3.416 1 95.69 78 ILE B CA 1
ATOM 1604 C C . ILE B 1 78 ? 4.637 -22.094 -4.219 1 95.69 78 ILE B C 1
ATOM 1606 O O . ILE B 1 78 ? 3.49 -21.641 -4.121 1 95.69 78 ILE B O 1
ATOM 1610 N N . ILE B 1 79 ? 4.914 -23.062 -4.941 1 91.88 79 ILE B N 1
ATOM 1611 C CA . ILE B 1 79 ? 3.945 -23.812 -5.734 1 91.88 79 ILE B CA 1
ATOM 1612 C C . ILE B 1 79 ? 3.824 -25.234 -5.191 1 91.88 79 ILE B C 1
ATOM 1614 O O . ILE B 1 79 ? 4.82 -25.953 -5.082 1 91.88 79 ILE B O 1
ATOM 1618 N N . ASN B 1 80 ? 2.576 -25.594 -4.871 1 89.88 80 ASN B N 1
ATOM 1619 C CA . ASN B 1 80 ? 2.336 -26.906 -4.27 1 89.88 80 ASN B CA 1
ATOM 1620 C C . ASN B 1 80 ? 3.234 -27.141 -3.059 1 89.88 80 ASN B C 1
ATOM 1622 O O . ASN B 1 80 ? 3.842 -28.203 -2.93 1 89.88 80 ASN B O 1
ATOM 1626 N N . GLY B 1 81 ? 3.471 -26.109 -2.326 1 90 81 GLY B N 1
ATOM 1627 C CA . GLY B 1 81 ? 4.121 -26.219 -1.03 1 90 81 GLY B CA 1
ATOM 1628 C C . GLY B 1 81 ? 5.633 -26.125 -1.11 1 90 81 GLY B C 1
ATOM 1629 O O . GLY B 1 81 ? 6.316 -26.156 -0.086 1 90 81 GLY B O 1
ATOM 1630 N N . VAL B 1 82 ? 6.164 -26.031 -2.354 1 92.31 82 VAL B N 1
ATOM 1631 C CA . VAL B 1 82 ? 7.613 -25.984 -2.527 1 92.31 82 VAL B CA 1
ATOM 1632 C C . VAL B 1 82 ? 7.992 -24.75 -3.348 1 92.31 82 VAL B C 1
ATOM 1634 O O . VAL B 1 82 ? 7.309 -24.406 -4.312 1 92.31 82 VAL B O 1
ATOM 1637 N N . GLU B 1 83 ? 9.117 -24.172 -2.936 1 95.25 83 GLU B N 1
ATOM 1638 C CA . GLU B 1 83 ? 9.578 -23.016 -3.691 1 95.25 83 GLU B CA 1
ATOM 1639 C C . GLU B 1 83 ? 9.953 -23.391 -5.117 1 95.25 83 GLU B C 1
ATOM 1641 O O . GLU B 1 83 ? 10.727 -24.328 -5.332 1 95.25 83 GLU B O 1
ATOM 1646 N N . ASN B 1 84 ? 9.414 -22.781 -6.023 1 94.19 84 ASN B N 1
ATOM 1647 C CA . ASN B 1 84 ? 9.641 -22.922 -7.461 1 94.19 84 ASN B CA 1
ATOM 1648 C C . ASN B 1 84 ? 10.375 -21.703 -8.031 1 94.19 84 ASN B C 1
ATOM 1650 O O . ASN B 1 84 ? 9.93 -20.578 -7.875 1 94.19 84 ASN B O 1
ATOM 1654 N N . MET B 1 85 ? 11.484 -21.969 -8.742 1 95.75 85 MET B N 1
ATOM 1655 C CA . MET B 1 85 ? 12.328 -20.875 -9.211 1 95.75 85 MET B CA 1
ATOM 1656 C C . MET B 1 85 ? 11.984 -20.484 -10.648 1 95.75 85 MET B C 1
ATOM 1658 O O . MET B 1 85 ? 12.664 -19.656 -11.258 1 95.75 85 MET B O 1
ATOM 1662 N N . THR B 1 86 ? 10.93 -21.109 -11.172 1 95.06 86 THR B N 1
ATOM 1663 C CA . THR B 1 86 ? 10.453 -20.703 -12.492 1 95.06 86 THR B CA 1
ATOM 1664 C C . THR B 1 86 ? 9.742 -19.359 -12.43 1 95.06 86 THR B C 1
ATOM 1666 O O . THR B 1 86 ? 9.586 -18.688 -13.453 1 95.06 86 THR B O 1
ATOM 1669 N N . TYR B 1 87 ? 9.227 -19.047 -11.273 1 96.44 87 TYR B N 1
ATOM 1670 C CA . TYR B 1 87 ? 8.594 -17.766 -11.008 1 96.44 87 TYR B CA 1
ATOM 1671 C C . TYR B 1 87 ? 9.453 -16.922 -10.07 1 96.44 87 TYR B C 1
ATOM 1673 O O . TYR B 1 87 ? 10.445 -17.406 -9.523 1 96.44 87 TYR B O 1
ATOM 1681 N N . ASN B 1 88 ? 9.117 -15.625 -10.047 1 97.12 88 ASN B N 1
ATOM 1682 C CA . ASN B 1 88 ? 9.867 -14.703 -9.195 1 97.12 88 ASN B CA 1
ATOM 1683 C C . ASN B 1 88 ? 8.969 -14.055 -8.148 1 97.12 88 ASN B C 1
ATOM 1685 O O . ASN B 1 88 ? 7.824 -13.695 -8.438 1 97.12 88 ASN B O 1
ATOM 1689 N N . SER B 1 89 ? 9.445 -13.992 -6.953 1 98.12 89 SER B N 1
ATOM 1690 C CA . SER B 1 89 ? 8.828 -13.148 -5.926 1 98.12 89 SER B CA 1
ATOM 1691 C C . SER B 1 89 ? 9.352 -11.719 -6 1 98.12 89 SER B C 1
ATOM 1693 O O . SER B 1 89 ? 10.555 -11.484 -5.852 1 98.12 89 SER B O 1
ATOM 1695 N N . VAL B 1 90 ? 8.461 -10.773 -6.238 1 98.06 90 VAL B N 1
ATOM 1696 C CA . VAL B 1 90 ? 8.875 -9.391 -6.473 1 98.06 90 VAL B CA 1
ATOM 1697 C C . VAL B 1 90 ? 8.125 -8.461 -5.523 1 98.06 90 VAL B C 1
ATOM 1699 O O . VAL B 1 90 ? 6.914 -8.594 -5.336 1 98.06 90 VAL B O 1
ATOM 1702 N N . PRO B 1 91 ? 8.875 -7.547 -4.902 1 98.06 91 PRO B N 1
ATOM 1703 C CA . PRO B 1 91 ? 8.203 -6.582 -4.027 1 98.06 91 PRO B CA 1
ATOM 1704 C C . PRO B 1 91 ? 7.23 -5.68 -4.785 1 98.06 91 PRO B C 1
ATOM 1706 O O . PRO B 1 91 ? 7.516 -5.262 -5.91 1 98.06 91 PRO B O 1
ATOM 1709 N N . VAL B 1 92 ? 6.078 -5.508 -4.191 1 96.88 92 VAL B N 1
ATOM 1710 C CA . VAL B 1 92 ? 5.125 -4.496 -4.637 1 96.88 92 VAL B CA 1
ATOM 1711 C C . VAL B 1 92 ? 5.305 -3.223 -3.814 1 96.88 92 VAL B C 1
ATOM 1713 O O . VAL B 1 92 ? 5.176 -3.244 -2.588 1 96.88 92 VAL B O 1
ATOM 1716 N N . GLN B 1 93 ? 5.555 -2.152 -4.512 1 94.81 93 GLN B N 1
ATOM 1717 C CA . GLN B 1 93 ? 5.871 -0.92 -3.799 1 94.81 93 GLN B CA 1
ATOM 1718 C C . GLN B 1 93 ? 4.82 0.155 -4.07 1 94.81 93 GLN B C 1
ATOM 1720 O O . GLN B 1 93 ? 4.234 0.197 -5.156 1 94.81 93 GLN B O 1
ATOM 1725 N N . ARG B 1 94 ? 4.629 0.974 -3.039 1 91.44 94 ARG B N 1
ATOM 1726 C CA . ARG B 1 94 ? 3.732 2.123 -3.111 1 91.44 94 ARG B CA 1
ATOM 1727 C C . ARG B 1 94 ? 4.32 3.322 -2.375 1 91.44 94 ARG B C 1
ATOM 1729 O O . ARG B 1 94 ? 4.996 3.162 -1.356 1 91.44 94 ARG B O 1
ATOM 1736 N N . SER B 1 95 ? 4.023 4.469 -2.934 1 87 95 SER B N 1
ATOM 1737 C CA . SER B 1 95 ? 4.41 5.703 -2.26 1 87 95 SER B CA 1
ATOM 1738 C C . SER B 1 95 ? 3.363 6.129 -1.238 1 87 95 SER B C 1
ATOM 1740 O O . SER B 1 95 ? 2.205 6.359 -1.589 1 87 95 SER B O 1
ATOM 1742 N N . LEU B 1 96 ? 3.76 6.258 0.026 1 87 96 LEU B N 1
ATOM 1743 C CA . LEU B 1 96 ? 2.855 6.672 1.093 1 87 96 LEU B CA 1
ATOM 1744 C C . LEU B 1 96 ? 3.158 8.102 1.535 1 87 96 LEU B C 1
ATOM 1746 O O . LEU B 1 96 ? 4.324 8.492 1.64 1 87 96 LEU B O 1
ATOM 1750 N N . LEU B 1 97 ? 2.094 8.781 1.848 1 85.44 97 LEU B N 1
ATOM 1751 C CA . LEU B 1 97 ? 2.213 10.156 2.33 1 85.44 97 LEU B CA 1
ATOM 1752 C C . LEU B 1 97 ? 2.336 10.188 3.85 1 85.44 97 LEU B C 1
ATOM 1754 O O . LEU B 1 97 ? 1.616 9.477 4.551 1 85.44 97 LEU B O 1
ATOM 1758 N N . PHE B 1 98 ? 3.287 11 4.215 1 84.12 98 PHE B N 1
ATOM 1759 C CA . PHE B 1 98 ? 3.453 11.289 5.633 1 84.12 98 PHE B CA 1
ATOM 1760 C C . PHE B 1 98 ? 3.525 1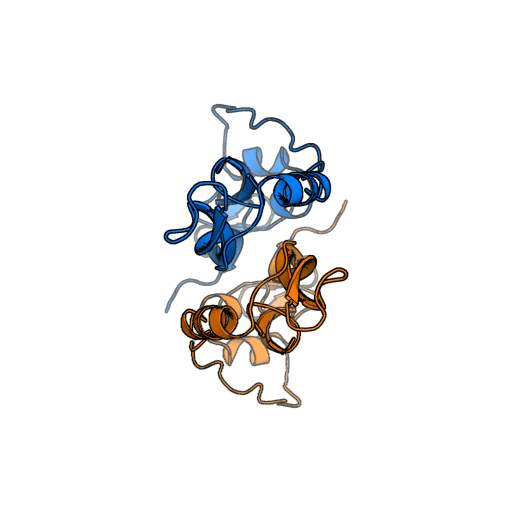2.797 5.871 1 84.12 98 PHE B C 1
ATOM 1762 O O . PHE B 1 98 ? 3.828 13.562 4.953 1 84.12 98 PHE B O 1
ATOM 1769 N N . LEU B 1 99 ? 3.27 13.117 7.117 1 79.19 99 LEU B N 1
ATOM 1770 C CA . LEU B 1 99 ? 3.408 14.5 7.543 1 79.19 99 LEU B CA 1
ATOM 1771 C C . LEU B 1 99 ? 4.559 14.656 8.531 1 79.19 99 LEU B C 1
ATOM 1773 O O . LEU B 1 99 ? 4.66 13.898 9.492 1 79.19 99 LEU B O 1
ATOM 1777 N N . LYS B 1 100 ? 5.375 15.531 8.18 1 80 100 LYS B N 1
ATOM 1778 C CA . LYS B 1 100 ? 6.488 15.867 9.062 1 80 100 LYS B CA 1
ATOM 1779 C C . LYS B 1 100 ? 6.285 17.234 9.703 1 80 100 LYS B C 1
ATOM 1781 O O . LYS B 1 100 ? 5.98 18.203 9.008 1 80 100 LYS B O 1
ATOM 1786 N N . ARG B 1 101 ? 6.504 17.234 11.023 1 73.5 101 ARG B N 1
ATOM 1787 C CA . ARG B 1 101 ? 6.422 18.516 11.734 1 73.5 101 ARG B CA 1
ATOM 1788 C C . ARG B 1 101 ? 7.734 19.281 11.641 1 73.5 101 ARG B C 1
ATOM 1790 O O . ARG B 1 101 ? 8.812 18.719 11.844 1 73.5 101 ARG B O 1
ATOM 1797 N N . VAL B 1 102 ? 7.621 20.422 11.203 1 78.25 102 VAL B N 1
ATOM 1798 C CA . VAL B 1 102 ? 8.797 21.297 11.148 1 78.25 102 VAL B CA 1
ATOM 1799 C C . VAL B 1 102 ? 8.477 22.641 11.797 1 78.25 102 VAL B C 1
ATOM 1801 O O . VAL B 1 102 ? 7.316 23.047 11.836 1 78.25 102 VAL B O 1
ATOM 1804 N N . PRO B 1 103 ? 9.539 23.172 12.43 1 76.69 103 PRO B N 1
ATOM 1805 C CA . PRO B 1 103 ? 9.297 24.484 13.008 1 76.69 103 PRO B CA 1
ATOM 1806 C C . PRO B 1 103 ? 8.82 25.5 11.969 1 76.69 103 PRO B C 1
ATOM 1808 O O . PRO B 1 103 ? 9.273 25.484 10.828 1 76.69 103 PRO B O 1
ATOM 1811 N N . CYS B 1 104 ? 7.91 26.234 12.461 1 72.94 104 CYS B N 1
ATOM 1812 C CA . CYS B 1 104 ? 7.441 27.312 11.586 1 72.94 104 CYS B CA 1
ATOM 1813 C C . CYS B 1 104 ? 8.508 28.391 11.438 1 72.94 104 CYS B C 1
ATOM 1815 O O . CYS B 1 104 ? 9.07 28.859 12.43 1 72.94 104 CYS B O 1
ATOM 1817 N N . PRO B 1 105 ? 8.789 28.75 10.203 1 74 105 PRO B N 1
ATOM 1818 C CA . PRO B 1 105 ? 9.82 29.781 10 1 74 105 PRO B CA 1
ATOM 1819 C C . PRO B 1 105 ? 9.469 31.109 10.672 1 74 105 PRO B C 1
ATOM 1821 O O . PRO B 1 105 ? 10.352 31.797 11.172 1 74 105 PRO B O 1
ATOM 1824 N N . SER B 1 106 ? 8.172 31.469 10.711 1 74.69 106 SER B N 1
ATOM 1825 C CA . SER B 1 106 ? 7.758 32.781 11.211 1 74.69 106 SER B CA 1
ATOM 1826 C C . SER B 1 106 ? 7.57 32.75 12.719 1 74.69 106 SER B C 1
ATOM 1828 O O . SER B 1 106 ? 7.605 33.812 13.375 1 74.69 106 SER B O 1
ATOM 1830 N N . ASP B 1 107 ? 7.234 31.625 13.281 1 72.62 107 ASP B N 1
ATOM 1831 C CA . ASP B 1 107 ? 6.992 31.484 14.711 1 72.62 107 ASP B CA 1
ATOM 1832 C C . ASP B 1 107 ? 7.52 30.141 15.227 1 72.62 107 ASP B C 1
ATOM 1834 O O . ASP B 1 107 ? 6.875 29.109 15.047 1 72.62 107 ASP B O 1
ATOM 1838 N N . PRO B 1 108 ? 8.672 30.25 15.852 1 70.12 108 PRO B N 1
ATOM 1839 C CA . PRO B 1 108 ? 9.312 29.016 16.297 1 70.12 108 PRO B CA 1
ATOM 1840 C C . PRO B 1 108 ? 8.445 28.234 17.297 1 70.12 108 PRO B C 1
ATOM 1842 O O . PRO B 1 108 ? 8.695 27.062 17.531 1 70.12 108 PRO B O 1
ATOM 1845 N N . ASN B 1 109 ? 7.496 28.922 17.828 1 70.69 109 ASN B N 1
ATOM 1846 C CA . ASN B 1 109 ? 6.625 28.25 18.781 1 70.69 109 ASN B CA 1
ATOM 1847 C C . ASN B 1 109 ? 5.5 27.484 18.094 1 70.69 109 ASN B C 1
ATOM 1849 O O . ASN B 1 109 ? 4.672 26.859 18.734 1 70.69 109 ASN B O 1
ATOM 1853 N N . LYS B 1 110 ? 5.59 27.672 16.781 1 68 110 LYS B N 1
ATOM 1854 C CA . LYS B 1 110 ? 4.59 26.984 15.977 1 68 110 LYS B CA 1
ATOM 1855 C C . LYS B 1 110 ? 5.238 25.969 15.047 1 68 110 LYS B C 1
ATOM 1857 O O . LYS B 1 110 ? 6.465 25.922 14.93 1 68 110 LYS B O 1
ATOM 1862 N N . TYR B 1 111 ? 4.605 24.953 14.688 1 69.62 111 TYR B N 1
ATOM 1863 C CA . TYR B 1 111 ? 5.145 23.953 13.773 1 69.62 111 TYR B CA 1
ATOM 1864 C C . TYR B 1 111 ? 4.402 23.969 12.438 1 69.62 111 TYR B C 1
ATOM 1866 O O . TYR B 1 111 ? 3.264 24.422 12.367 1 69.62 111 TYR B O 1
ATOM 1874 N N . SER B 1 112 ? 5.172 23.672 11.469 1 71.12 112 SER B N 1
ATOM 1875 C CA . SER B 1 112 ? 4.641 23.469 10.125 1 71.12 112 SER B CA 1
ATOM 1876 C C . SER B 1 112 ? 4.738 22 9.703 1 71.12 112 SER B C 1
ATOM 1878 O O . SER B 1 112 ? 5.43 21.219 10.344 1 71.12 112 SER B O 1
ATOM 1880 N N . LEU B 1 113 ? 3.787 21.641 8.812 1 70.25 113 LEU B N 1
ATOM 1881 C CA . LEU B 1 113 ? 3.799 20.266 8.32 1 70.25 113 LEU B CA 1
ATOM 1882 C C . LEU B 1 113 ? 4.355 20.203 6.902 1 70.25 113 LEU B C 1
ATOM 1884 O O . LEU B 1 113 ? 4.059 21.062 6.074 1 70.25 113 LEU B O 1
ATOM 1888 N N . GLU B 1 114 ? 5.219 19.312 6.8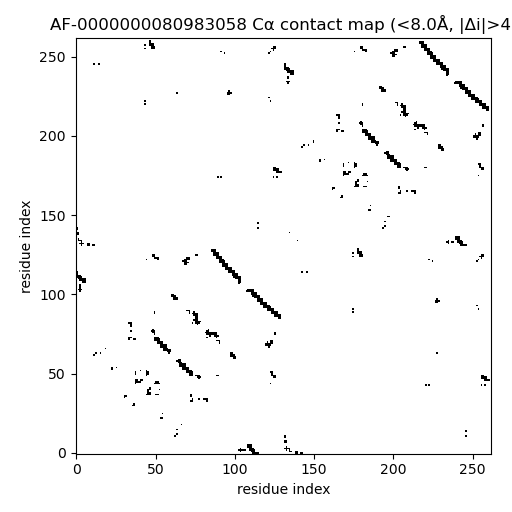05 1 77.12 114 GLU B N 1
ATOM 1889 C CA . GLU B 1 114 ? 5.77 19.031 5.48 1 77.12 114 GLU B CA 1
ATOM 1890 C C . GLU B 1 114 ? 5.402 17.625 5.02 1 77.12 114 GLU B C 1
ATOM 1892 O O . GLU B 1 114 ? 5.395 16.688 5.816 1 77.12 114 GLU B O 1
ATOM 1897 N N . TYR B 1 115 ? 5.031 17.656 3.709 1 75.69 115 TYR B N 1
ATOM 1898 C CA . TYR B 1 115 ? 4.676 16.375 3.109 1 75.69 115 TYR B CA 1
ATOM 1899 C C . TYR B 1 115 ? 5.922 15.586 2.732 1 75.69 115 TYR B C 1
ATOM 1901 O O . TYR B 1 115 ? 6.875 16.141 2.186 1 75.69 115 TYR B O 1
ATOM 1909 N N . GLU B 1 116 ? 5.84 14.359 3.17 1 83.94 116 GLU B N 1
ATOM 1910 C CA . GLU B 1 116 ? 6.914 13.453 2.781 1 83.94 116 GLU B CA 1
ATOM 1911 C C . GLU B 1 116 ? 6.355 12.156 2.195 1 83.94 116 GLU B C 1
ATOM 1913 O O . GLU B 1 116 ? 5.492 11.516 2.801 1 83.94 116 GLU B O 1
ATOM 1918 N N . HIS B 1 117 ? 6.82 11.898 0.971 1 84.69 117 HIS B N 1
ATOM 1919 C CA . HIS B 1 117 ? 6.457 10.625 0.36 1 84.69 117 HIS B CA 1
ATOM 1920 C C . HIS B 1 117 ? 7.523 9.57 0.625 1 84.69 117 HIS B C 1
ATOM 1922 O O . HIS B 1 117 ? 8.719 9.82 0.429 1 84.69 117 HIS B O 1
ATOM 1928 N N . VAL B 1 118 ? 7.016 8.461 1.07 1 89.12 118 VAL B N 1
ATOM 1929 C CA . VAL B 1 118 ? 7.93 7.355 1.335 1 89.12 118 VAL B CA 1
ATOM 1930 C C . VAL B 1 118 ? 7.539 6.148 0.481 1 89.12 118 VAL B C 1
ATOM 1932 O O . VAL B 1 118 ? 6.375 5.742 0.464 1 89.12 118 VAL B O 1
ATOM 1935 N N . LEU B 1 119 ? 8.555 5.625 -0.278 1 92.81 119 LEU B N 1
ATOM 1936 C CA . LEU B 1 119 ? 8.336 4.391 -1.022 1 92.81 119 LEU B CA 1
ATOM 1937 C C . LEU B 1 119 ? 8.352 3.184 -0.091 1 92.81 119 LEU B C 1
ATOM 1939 O O . LEU B 1 119 ? 9.359 2.912 0.56 1 92.81 119 LEU B O 1
ATOM 1943 N N . VAL B 1 120 ? 7.25 2.523 -0.032 1 93.5 120 VAL B N 1
ATOM 1944 C CA . VAL B 1 120 ? 7.102 1.436 0.929 1 93.5 120 VAL B CA 1
ATOM 1945 C C . VAL B 1 120 ? 6.754 0.142 0.196 1 93.5 120 VAL B C 1
ATOM 1947 O O . VAL B 1 120 ? 5.906 0.138 -0.702 1 93.5 120 VAL B O 1
ATOM 1950 N N . THR B 1 121 ? 7.465 -0.956 0.547 1 96.88 121 THR B N 1
ATOM 1951 C CA . THR B 1 121 ? 7.027 -2.277 0.11 1 96.88 121 THR B CA 1
ATOM 1952 C C . THR B 1 121 ? 5.781 -2.717 0.876 1 96.88 121 THR B C 1
ATOM 1954 O O . THR B 1 121 ? 5.801 -2.793 2.107 1 96.88 121 THR B O 1
ATOM 1957 N N . VAL B 1 122 ? 4.777 -3.055 0.093 1 95.19 122 VAL B N 1
ATOM 1958 C CA . VAL B 1 122 ? 3.502 -3.285 0.767 1 95.19 122 VAL B CA 1
ATOM 1959 C C . VAL B 1 122 ? 3.148 -4.77 0.713 1 95.19 122 VAL B C 1
ATOM 1961 O O . VAL B 1 122 ? 2.355 -5.254 1.522 1 95.19 122 VAL B O 1
ATOM 1964 N N . ALA B 1 123 ? 3.686 -5.469 -0.205 1 97.12 123 ALA B N 1
ATOM 1965 C CA . ALA B 1 123 ? 3.475 -6.898 -0.406 1 97.12 123 ALA B CA 1
ATOM 1966 C C . ALA B 1 123 ? 4.512 -7.477 -1.364 1 97.12 123 ALA B C 1
ATOM 1968 O O . ALA B 1 123 ? 5.414 -6.77 -1.814 1 97.12 123 ALA B O 1
ATOM 1969 N N . CYS B 1 124 ? 4.379 -8.766 -1.542 1 98.06 124 CYS B N 1
ATOM 1970 C CA . CYS B 1 124 ? 5.129 -9.438 -2.596 1 98.06 124 CYS B CA 1
ATOM 1971 C C . CYS B 1 124 ? 4.191 -10.141 -3.572 1 98.06 124 CYS B C 1
ATOM 1973 O O . CYS B 1 124 ? 3.176 -10.703 -3.164 1 98.06 124 CYS B O 1
ATOM 1975 N N . ALA B 1 125 ? 4.539 -10.062 -4.793 1 98.19 125 ALA B N 1
ATOM 1976 C CA . ALA B 1 125 ? 3.742 -10.719 -5.824 1 98.19 125 ALA B CA 1
ATOM 1977 C C . ALA B 1 125 ? 4.543 -11.812 -6.523 1 98.19 125 ALA B C 1
ATOM 1979 O O . ALA B 1 125 ? 5.73 -11.648 -6.797 1 98.19 125 ALA B O 1
ATOM 1980 N N . CYS B 1 126 ? 3.879 -12.938 -6.746 1 98.12 126 CYS B N 1
ATOM 1981 C CA . CYS B 1 126 ? 4.457 -13.992 -7.578 1 98.12 126 CYS B CA 1
ATOM 1982 C C . CYS B 1 126 ? 4.258 -13.688 -9.055 1 98.12 126 CYS B C 1
ATOM 1984 O O . CYS B 1 126 ? 3.125 -13.547 -9.516 1 98.12 126 CYS B O 1
ATOM 1986 N N . VAL B 1 127 ? 5.363 -13.617 -9.805 1 97.69 127 VAL B N 1
ATOM 1987 C CA . VAL B 1 127 ? 5.262 -13.117 -11.172 1 97.69 127 VAL B CA 1
ATOM 1988 C C . VAL B 1 127 ? 6.047 -14.023 -12.117 1 97.69 127 VAL B C 1
ATOM 1990 O O . VAL B 1 127 ? 6.969 -14.719 -11.695 1 97.69 127 VAL B O 1
ATOM 1993 N N . VAL B 1 128 ? 5.582 -14 -13.367 1 95.88 128 VAL B N 1
ATOM 1994 C CA . VAL B 1 128 ? 6.387 -14.617 -14.414 1 95.88 128 VAL B CA 1
ATOM 1995 C C . VAL B 1 128 ? 7.621 -13.766 -14.688 1 95.88 128 VAL B C 1
ATOM 1997 O O . VAL B 1 128 ? 7.555 -12.531 -14.656 1 95.88 128 VAL B O 1
ATOM 2000 N N . PRO B 1 129 ? 8.773 -14.406 -14.93 1 93.69 129 PRO B N 1
ATOM 2001 C CA . PRO B 1 129 ? 9.992 -13.641 -15.211 1 93.69 129 PRO B CA 1
ATOM 2002 C C . PRO B 1 129 ? 9.859 -12.758 -16.453 1 93.69 129 PRO B C 1
ATOM 2004 O O . PRO B 1 129 ? 9.062 -13.055 -17.344 1 93.69 129 PRO B O 1
ATOM 2007 N N . ARG B 1 130 ? 10.672 -11.594 -16.359 1 86.38 130 ARG B N 1
ATOM 2008 C CA . ARG B 1 130 ? 10.711 -10.711 -17.531 1 86.38 130 ARG B CA 1
ATOM 2009 C C . ARG B 1 130 ? 11.273 -11.43 -18.75 1 86.38 130 ARG B C 1
ATOM 2011 O O . ARG B 1 130 ? 12.195 -12.234 -18.625 1 86.38 130 ARG B O 1
ATOM 2018 N N . GLN B 1 131 ? 10.516 -11.453 -19.859 1 69.06 131 GLN B N 1
ATOM 2019 C CA . GLN B 1 131 ? 11.039 -12.039 -21.078 1 69.06 131 GLN B CA 1
ATOM 2020 C C . GLN B 1 131 ? 12.102 -11.141 -21.703 1 69.06 131 GLN B C 1
ATOM 2022 O O . GLN B 1 131 ? 12.078 -9.922 -21.516 1 69.06 131 GLN B O 1
#

InterPro domains:
  IPR010345 Interleukin-17 family [PF06083] (48-128)
  IPR020440 Interleukin-17, chordata [PR01932] (50-62)
  IPR020440 Interleukin-17, chordata [PR01932] (69-78)
  IPR020440 Interleukin-17, chordata [PR01932] (113-127)
  IPR029034 Cystine-knot cytokine [G3DSA:2.10.90.10] (19-131)
  IPR029034 Cystine-knot cytokine [SSF57501] (26-130)

Solvent-accessible surface area (backbone atoms only — not comparable to full-atom values): 14183 Å² total; per-residue (Å²): 71,43,54,21,55,62,75,41,49,58,53,60,62,64,65,47,72,71,76,56,68,79,66,74,75,79,71,78,63,88,65,71,55,49,58,58,53,21,67,73,42,65,69,68,35,25,35,23,27,18,23,38,46,76,42,81,46,80,38,82,68,31,41,69,43,53,49,74,35,37,41,66,57,42,66,23,18,44,53,96,79,36,76,32,78,79,32,31,33,39,78,37,71,45,76,43,62,29,37,26,73,34,68,16,90,91,39,74,75,16,31,12,36,39,83,40,77,42,82,35,33,70,41,30,31,30,21,55,64,88,129,70,42,55,22,57,63,75,42,49,57,54,61,60,65,65,46,70,70,77,57,66,80,66,75,73,78,71,76,63,87,64,70,54,48,56,57,52,22,68,73,43,65,70,67,36,24,35,22,27,18,20,37,46,75,44,80,46,79,38,84,66,31,40,68,42,54,48,72,34,36,42,65,57,42,65,22,18,44,52,96,80,36,75,32,76,81,32,30,33,40,79,38,72,45,76,40,63,31,36,27,71,34,68,14,91,91,39,76,77,18,32,12,34,39,84,40,78,41,82,35,33,71,42,30,30,31,20,56,63,87,128

Organism: NCBI:txid58324

Sequence (262 aa):
MGCFSKAHNKLLDAFLPHAGHPHPKATGHSADSCEKAAQSLSHISGRSLSPWRTSIVHKPEMYPRSYEEAKCLCEGCIINGVENMTYNSVPVQRSLLFLKRVPCPSDPNKYSLEYEHVLVTVACACVVPRQMGCFSKAHNKLLDAFLPHAGHPHPKATGHSADSCEKAAQSLSHISGRSLSPWRTSIVHKPEMYPRSYEEAKCLCEGCIINGVENMTYNSVPVQRSLLFLKRVPCPSDPNKYSLEYEHVLVTVACACVVPRQ

Radius of gyration: 20.94 Å; Cα contacts (8 Å, |Δi|>4): 596; chains: 2; bounding box: 32×60×45 Å

pLDDT: mean 78.41, std 19.95, range [36.44, 98.19]

Foldseek 3Di:
DDWAAPVVCVVLQVVLPPPPPPQPPPPPPPDDDLLVVLCPDDDPQSVFQFHWHKDKDAQCQKVVGIDIAIDTSDQAGQDPSRGDNQKGKDFDKDWDWIWGWAQDPVHNSTTDIDIDIDIGGDGIDIGGDDD/DDWAAPVVVVVLQVVLPPPPPPQPPPPPPPDDDLLVVLCPDDDPQSVFQFHWHKDKDAQCQKVVGIDIAIDTSDQAGQDPSRGDNQKGKDFDKDWDWIWGWAQDPVHNSTTDIDIDIDIGGDGIDIGGDDD

Nearest PDB structures (foldseek):
  6hg4-assembly1_A-2  TM=8.814E-01  e=5.141E-08  Homo sapiens
  5nan-assembly2_E  TM=8.365E-01  e=3.433E-08  Homo sapiens
  4hsa-assembly1_A  TM=8.626E-01  e=3.074E-07  Homo sapiens
  7uwm-assembly1_B  TM=7.448E-01  e=2.726E-08  Homo sapiens
  4hsa-assembly2_E  TM=7.434E-01  e=3.256E-07  Homo sapiens

Secondary structure (DSSP, 8-state):
---EEGGGHHHHHHT-----S----------S-HHHHHHT--HHHHHBSS-EEEEEEE-TTEESSEEEEEEE--SSEEETTEEETTSEEEEEEEEEEEEEEEE-SS-TTEEEEEEEEEEEEEEEEEEPPP-/---EEHHHHHHHHHT-----S----------S-HHHHHHT--HHHHHBSS-EEEEEEE-TTEESSEEEEEEE--SSEEETTEEETTSEEEEEEEEEEEEEEEE-SS-TTEEEEEEEEEEEEEEEEEEPPP-